Protein 2BMW (pdb70)

Sequence (295 aa):
DVPVNLYRPNAPFIGKVISNEPLVKEGGIGIVQHIKFDLTGGNLKYIEGQSIGIIPPGVDKNGKPEKLRLYSIASTRHGDDVDDKTISLCVRQLEYKHPESGETVYGVCSTYLTHIEPGSEVKITGPVGKEMLLPDDPEANVIMLAGGTGITPMRTYLWRMFKDAERAANPEYQFKGFSWLVFGVPTTPNILYKEELEEIQQKYPDNFRLTYAISREQKNPQGGRMYIQDRVAEHADQLWQLIKNQKTHTYICGPPPMEEGIDAALSAAAAKEGVTWSDYQKDLKKAGRWHVETY

Nearest PDB structures (foldseek):
  2bmw-assembly1_A  TM=1.003E+00  e=1.447E-67  Nostoc sp. PCC 7119
  1ogj-assembly1_A  TM=1.002E+00  e=5.637E-66  Nostoc sp. PCC 7119
  2vzl-assembly1_A  TM=9.989E-01  e=1.038E-65  Nostoc sp. PCC 7119
  1b2r-assembly1_A  TM=1.001E+00  e=3.975E-65  Nostoc sp. PCC 7119
  1h42-assembly1_A  TM=1.002E+00  e=1.618E-64  Nostoc sp. PCC 7119

InterPro domains:
  IPR001433 Oxidoreductase FAD/NAD(P)-binding [PF00175] (289-407)
  IPR001709 Flavoprotein pyridine nucleotide cytochrome reductase [PR00371] (191-201)
  IPR001709 Flavoprotein pyridine nucleotide cytochrome reductase [PR00371] (214-221)
  IPR001709 Flavoprotein pyridine nucleotide cytochrome reductase [PR00371] (252-261)
  IPR001709 Flavoprotein pyridine nucleotide cytochrome reductase [PR00371] (288-307)
  IPR001709 Flavoprotein pyridine nucleotide cytochrome reductase [PR00371] (322-331)
  IPR001709 Flavoprotein pyridine nucleotide cytochrome reductase [PR00371] (334-345)
  IPR001709 Flavoprotein pyridine nucleotide cytochrome reductase [PR00371] (370-386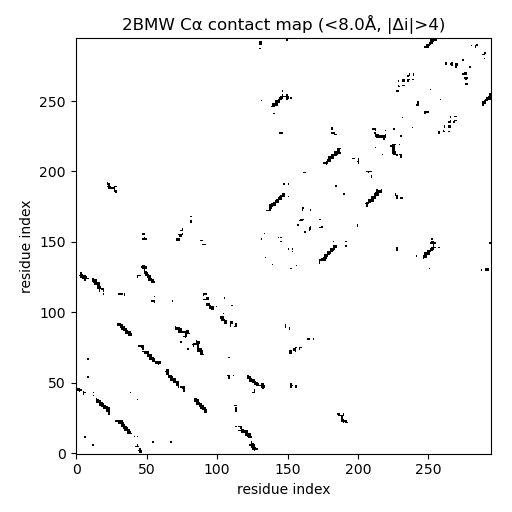)
  IPR001709 Flavoprotein pyridine nucleotide cytochrome reductase [PR00371] (394-402)
  IPR008213 CpcD-like domain [PF01383] (18-74)
  IPR008213 CpcD-like domain [PS51441] (17-75)
  IPR008213 CpcD-like domain [SM01094] (17-75)
  IPR015701 Ferredoxin--NADP reductase [PIRSF000361] (113-440)
  IPR015701 Ferredoxin--NADP reductase [PTHR43314] (110-440)
  IPR017927 FAD-binding domain, ferredoxin reductase-type [PS51384] (155-279)
  IPR017938 Riboflavin synthase-like beta-barrel [SSF63380] (140-278)
  IPR035442 Ferredoxin--NADP reductase, plant and Cyanobacteria type [PIRSF501178] (18-440)
  IPR039261 Ferredoxin-NADP reductase (FNR), nucleotide-binding domain [G3DSA:3.40.50.80] (274-440)
  IPR039261 Ferredoxin-NADP reductase (FNR), nucleotide-binding domain [SSF52343] (279-440)

Structure (mmCIF, N/CA/C/O backbone):
data_2BMW
#
_entry.id   2BMW
#
_cell.length_a   85.970
_cell.length_b   85.970
_cell.length_c   96.250
_cell.angle_alpha   90.00
_cell.angle_beta   90.00
_cell.angle_gamma   120.00
#
_symmetry.space_group_name_H-M   'P 65'
#
loop_
_entity.id
_entity.type
_entity.pdbx_description
1 polymer 'FERREDOXIN--NADP REDUCTASE'
2 non-polymer 'FLAVIN-ADENINE DINUCLEOTIDE'
3 non-polymer 'SULFATE ION'
4 water water
#
loop_
_atom_site.group_PDB
_atom_site.id
_atom_site.type_symbol
_atom_site.label_atom_id
_atom_site.label_alt_id
_atom_site.label_comp_id
_atom_site.label_asym_id
_atom_site.label_entity_id
_atom_site.label_seq_id
_atom_site.pdbx_PDB_ins_code
_atom_site.Cartn_x
_atom_site.Cartn_y
_atom_site.Cartn_z
_atom_site.occupancy
_atom_site.B_iso_or_equiv
_atom_site.auth_seq_id
_atom_site.auth_comp_id
_atom_site.auth_asym_id
_atom_site.auth_atom_id
_atom_site.pdbx_PDB_model_num
ATOM 1 N N . ASP A 1 10 ? -34.143 62.963 9.158 1.00 30.02 9 ASP A N 1
ATOM 2 C CA . ASP A 1 10 ? -32.760 63.379 8.788 1.00 28.50 9 ASP A CA 1
ATOM 3 C C . ASP A 1 10 ? -32.188 62.498 7.681 1.00 26.39 9 ASP A C 1
ATOM 4 O O . ASP A 1 10 ? -32.082 62.923 6.531 1.00 27.29 9 ASP A O 1
ATOM 9 N N . VAL A 1 11 ? -31.821 61.270 8.034 1.00 23.02 10 VAL A N 1
ATOM 10 C CA . VAL A 1 11 ? -31.256 60.334 7.071 1.00 18.73 10 VAL A CA 1
ATOM 11 C C . VAL A 1 11 ? -32.287 59.953 6.015 1.00 16.63 10 VAL A C 1
ATOM 12 O O . VAL A 1 11 ? -33.351 59.425 6.337 1.00 17.94 10 VAL A O 1
ATOM 16 N N . PRO A 1 12 ? -31.981 60.213 4.736 1.00 14.50 11 PRO A N 1
ATOM 17 C CA . PRO A 1 12 ? -32.906 59.881 3.649 1.00 13.75 11 PRO A CA 1
ATOM 18 C C . PRO A 1 12 ? -33.053 58.371 3.520 1.00 12.50 11 PRO A C 1
ATOM 19 O O . PRO A 1 12 ? -32.080 57.636 3.655 1.00 12.88 11 PRO A O 1
ATOM 23 N N . VAL A 1 13 ? -34.272 57.913 3.269 1.00 12.09 12 VAL A N 1
ATOM 24 C CA . VAL A 1 13 ? -34.515 56.487 3.127 1.00 12.71 12 VAL A CA 1
ATOM 25 C C . VAL A 1 13 ? -35.800 56.192 2.365 1.00 11.56 12 VAL A C 1
ATOM 26 O O . VAL A 1 13 ? -36.843 56.794 2.614 1.00 11.08 12 VAL A O 1
ATOM 30 N N . ASN A 1 14 ? -35.704 55.270 1.414 1.00 10.44 13 ASN A N 1
ATOM 31 C CA . ASN A 1 14 ? -36.846 54.861 0.610 1.00 10.32 13 ASN A CA 1
ATOM 32 C C . ASN A 1 14 ? -37.652 56.005 0.009 1.00 10.93 13 ASN A C 1
ATOM 33 O O . ASN A 1 14 ? -38.869 56.095 0.184 1.00 12.01 13 ASN A O 1
ATOM 38 N N . LEU A 1 15 ? -36.958 56.886 -0.701 1.00 10.51 14 LEU A N 1
ATOM 39 C CA . LEU A 1 15 ? -37.608 57.998 -1.376 1.00 9.93 14 LEU A CA 1
ATOM 40 C C . LEU A 1 15 ? -38.308 57.426 -2.607 1.00 10.67 14 LEU A C 1
ATOM 41 O O . LEU A 1 15 ? -39.259 58.007 -3.123 1.00 11.49 14 LEU A O 1
ATOM 46 N N . TYR A 1 16 ? -37.823 56.273 -3.064 1.00 9.79 15 TYR A N 1
ATOM 47 C CA . TYR A 1 16 ? -38.406 55.559 -4.195 1.00 9.55 15 TYR A CA 1
ATOM 48 C C . TYR A 1 16 ? -38.474 54.085 -3.824 1.00 9.78 15 TYR A C 1
ATOM 49 O O . TYR A 1 16 ? -37.558 53.547 -3.197 1.00 10.16 15 TYR A O 1
ATOM 58 N N . ARG A 1 17 ? -39.570 53.441 -4.204 1.00 10.17 16 ARG A N 1
ATOM 59 C CA . ARG A 1 17 ? -39.778 52.033 -3.897 1.00 10.36 16 ARG A CA 1
ATOM 60 C C . ARG A 1 17 ? -40.032 51.241 -5.181 1.00 11.19 16 ARG A C 1
ATOM 61 O O . ARG A 1 17 ? -40.334 51.821 -6.221 1.00 11.35 16 ARG A O 1
ATOM 69 N N . PRO A 1 18 ? -39.915 49.904 -5.120 1.00 11.43 17 PRO A N 1
ATOM 70 C CA . PRO A 1 18 ? -40.120 49.021 -6.274 1.00 11.98 17 PRO A CA 1
ATOM 71 C C . PRO A 1 18 ? -41.390 49.218 -7.101 1.00 12.44 17 PRO A C 1
ATOM 72 O O . PRO A 1 18 ? -41.370 49.042 -8.322 1.00 14.16 17 PRO A O 1
ATOM 76 N N . ASN A 1 19 ? -42.496 49.569 -6.453 1.00 12.82 18 ASN A N 1
ATOM 77 C CA . ASN A 1 19 ? -43.747 49.752 -7.183 1.00 13.83 18 ASN A CA 1
ATOM 78 C C . ASN A 1 19 ? -43.755 51.013 -8.046 1.00 13.70 18 ASN A C 1
ATOM 79 O O . ASN A 1 19 ? -44.542 51.127 -8.982 1.00 15.11 18 ASN A O 1
ATOM 84 N N . ALA A 1 20 ? -42.874 51.956 -7.731 1.00 13.43 19 ALA A N 1
ATOM 85 C CA . ALA A 1 20 ? -42.782 53.205 -8.484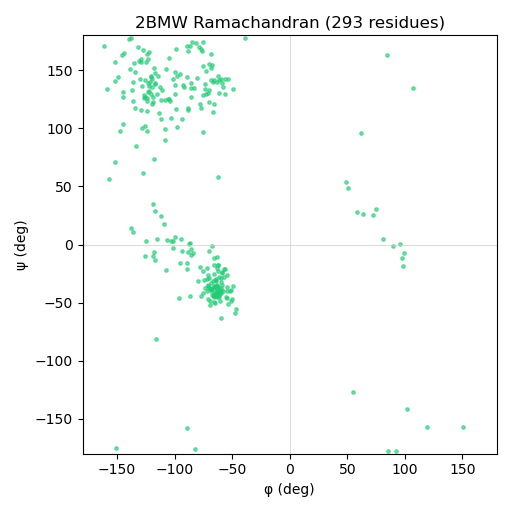 1.00 13.59 19 ALA A CA 1
ATOM 86 C C . ALA A 1 20 ? -41.347 53.702 -8.380 1.00 12.28 19 ALA A C 1
ATOM 87 O O . ALA A 1 20 ? -41.064 54.696 -7.713 1.00 13.17 19 ALA A O 1
ATOM 89 N N . PRO A 1 21 ? -40.419 53.011 -9.053 1.00 12.67 20 PRO A N 1
ATOM 90 C CA . PRO A 1 21 ? -39.006 53.390 -9.018 1.00 12.11 20 PRO A CA 1
ATOM 91 C C . PRO A 1 21 ? -38.694 54.702 -9.714 1.00 11.57 20 PRO A C 1
ATOM 92 O O . PRO A 1 21 ? -39.503 55.230 -10.476 1.00 12.87 20 PRO A O 1
ATOM 96 N N . PHE A 1 22 ? -37.514 55.237 -9.428 1.00 11.18 21 PHE A N 1
ATOM 97 C CA . PHE A 1 22 ? -37.081 56.451 -10.091 1.00 10.63 21 PHE A CA 1
ATOM 98 C C . PHE A 1 22 ? -36.432 55.975 -11.382 1.00 11.13 21 PHE A C 1
ATOM 99 O O . PHE A 1 22 ? -35.650 55.022 -11.373 1.00 10.70 21 PHE A O 1
ATOM 107 N N . ILE A 1 23 ? -36.760 56.623 -12.493 1.00 11.21 22 ILE A N 1
ATOM 108 C CA . ILE A 1 23 ? -36.182 56.237 -13.770 1.00 12.65 22 ILE A CA 1
ATOM 109 C C . ILE A 1 23 ? -35.015 57.165 -14.053 1.00 13.44 22 ILE A C 1
ATOM 110 O O . ILE A 1 23 ? -35.204 58.308 -14.472 1.00 15.10 22 ILE A O 1
ATOM 115 N N . GLY A 1 24 ? -33.808 56.670 -13.804 1.00 13.06 23 GLY A N 1
ATOM 116 C CA . GLY A 1 24 ? -32.626 57.472 -14.039 1.00 13.69 23 GLY A CA 1
ATOM 117 C C . GLY A 1 24 ? -32.001 57.114 -15.368 1.00 14.56 23 GLY A C 1
ATOM 118 O O . GLY A 1 24 ? -32.374 56.121 -15.986 1.00 18.57 23 GLY A O 1
ATOM 119 N N . LYS A 1 25 ? -31.060 57.932 -15.817 1.00 13.11 24 LYS A N 1
ATOM 120 C CA . LYS A 1 25 ? -30.381 57.680 -17.079 1.00 12.87 24 LYS A CA 1
ATOM 121 C C . LYS A 1 25 ? -28.902 57.459 -16.821 1.00 11.48 24 LYS A C 1
ATOM 122 O O . LYS A 1 25 ? -28.297 58.154 -16.007 1.00 11.75 24 LYS A O 1
ATOM 128 N N . VAL A 1 26 ? -28.326 56.476 -17.503 1.00 11.32 25 VAL A N 1
ATOM 129 C CA . VAL A 1 26 ? -26.909 56.186 -17.350 1.00 10.83 25 VAL A CA 1
ATOM 130 C C . VAL A 1 26 ? -26.103 57.298 -18.003 1.00 10.66 25 VAL A C 1
ATOM 131 O O . VAL A 1 26 ? -26.357 57.671 -19.151 1.00 10.97 25 VAL A O 1
ATOM 135 N N . ILE A 1 27 ? -25.136 57.828 -17.264 1.00 10.28 26 ILE A N 1
ATOM 136 C CA . ILE A 1 27 ? -24.272 58.882 -17.779 1.00 11.23 26 ILE A CA 1
ATOM 137 C C . ILE A 1 27 ? -22.987 58.247 -18.302 1.00 10.53 26 ILE A C 1
ATOM 138 O O . ILE A 1 27 ? -22.530 58.559 -19.402 1.00 11.33 26 ILE A O 1
ATOM 143 N N . SER A 1 28 ? -22.419 57.340 -17.514 1.00 9.77 27 SER A N 1
ATOM 144 C CA . SER A 1 28 ? -21.182 56.667 -17.891 1.00 9.25 27 SER A CA 1
ATOM 145 C C . SER A 1 28 ? -21.074 55.279 -17.273 1.00 10.34 27 SER A C 1
ATOM 146 O O . SER A 1 28 ? -21.696 54.990 -16.251 1.00 10.00 27 SER A O 1
ATOM 149 N N . ASN A 1 29 ? -20.270 54.437 -17.916 1.00 10.31 28 ASN A N 1
ATOM 150 C CA . ASN A 1 29 ? -20.010 53.066 -17.490 1.00 10.22 28 ASN A CA 1
ATOM 151 C C . ASN A 1 29 ? -18.544 52.824 -17.853 1.00 10.69 28 ASN A C 1
ATOM 152 O O . ASN A 1 29 ? -18.212 52.617 -19.023 1.00 11.66 28 ASN A O 1
ATOM 157 N N . GLU A 1 30 ? -17.674 52.862 -16.847 1.00 10.54 29 GLU A N 1
ATOM 158 C CA . GLU A 1 30 ? -16.239 52.702 -17.060 1.00 11.11 29 GLU A CA 1
ATOM 159 C C . GLU A 1 30 ? -15.632 51.518 -16.316 1.00 10.70 29 GLU A C 1
ATOM 160 O O . GLU A 1 30 ? -16.041 51.194 -15.205 1.00 9.71 29 GLU A O 1
ATOM 166 N N . PRO A 1 31 ? -14.631 50.862 -16.922 1.00 9.89 30 PRO A N 1
ATOM 167 C CA . PRO A 1 31 ? -13.975 49.707 -16.298 1.00 9.78 30 PRO A CA 1
ATOM 168 C C . PRO A 1 31 ? -13.042 50.076 -15.142 1.00 10.21 30 PRO A C 1
ATOM 169 O O . PRO A 1 31 ? -12.291 51.050 -15.227 1.00 11.95 30 PRO A O 1
ATOM 173 N N . LEU A 1 32 ? -13.090 49.288 -14.069 1.00 10.77 31 LEU A N 1
ATOM 174 C CA . LEU A 1 32 ? -12.242 49.522 -12.905 1.00 10.18 31 LEU A CA 1
ATOM 175 C C . LEU A 1 32 ? -11.126 48.490 -12.800 1.00 9.94 31 LEU A C 1
ATOM 176 O O . LEU A 1 32 ? -10.115 48.729 -12.141 1.00 10.83 31 LEU A O 1
ATOM 181 N 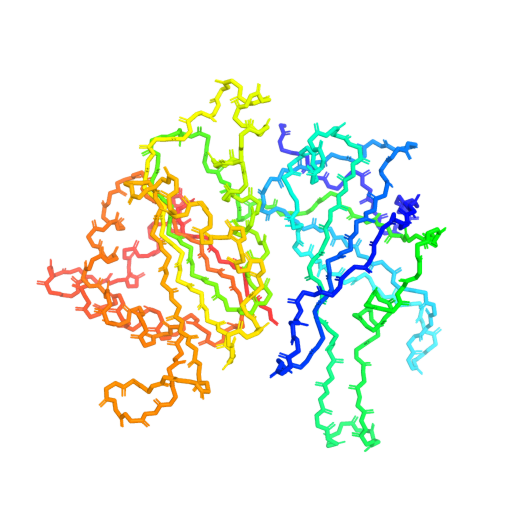N . VAL A 1 33 ? -11.316 47.336 -13.435 1.00 10.71 32 VAL A N 1
ATOM 182 C CA . VAL A 1 33 ? -10.294 46.294 -13.422 1.00 10.99 32 VAL A CA 1
ATOM 183 C C . VAL A 1 33 ? -9.374 46.573 -14.603 1.00 11.06 32 VAL A C 1
ATOM 184 O O . VAL A 1 33 ? -9.800 46.523 -15.758 1.00 12.30 32 VAL A O 1
ATOM 188 N N . LYS A 1 34 ? -8.115 46.872 -14.311 1.00 9.85 33 LYS A N 1
ATOM 189 C CA . LYS A 1 34 ? -7.157 47.180 -15.361 1.00 11.37 33 LYS A CA 1
ATOM 190 C C . LYS A 1 34 ? -6.636 45.929 -16.056 1.00 11.09 33 LYS A C 1
ATOM 191 O O . LYS A 1 34 ? -6.901 44.807 -15.621 1.00 10.83 33 LYS A O 1
ATOM 197 N N . GLU A 1 35 ? -5.916 46.131 -17.154 1.00 12.93 34 GLU A N 1
ATOM 198 C CA . GLU A 1 35 ? -5.359 45.026 -17.926 1.00 12.54 34 GLU A CA 1
ATOM 199 C C . GLU A 1 35 ? -4.628 44.029 -17.033 1.00 12.43 34 GLU A C 1
ATOM 200 O O . GLU A 1 35 ? -3.839 44.413 -16.172 1.00 12.70 34 GLU A O 1
ATOM 206 N N . GLY A 1 36 ? -4.900 42.744 -17.243 1.00 12.34 35 GLY A N 1
ATOM 207 C CA . GLY A 1 36 ? -4.245 41.718 -16.455 1.00 12.65 35 GLY A CA 1
ATOM 208 C C . GLY A 1 36 ? -4.977 41.343 -15.183 1.00 12.73 35 GLY A C 1
ATOM 209 O O . GLY A 1 36 ? -4.532 40.462 -14.448 1.00 13.11 35 GLY A O 1
ATOM 210 N N . GLY A 1 37 ? -6.097 42.008 -14.921 1.00 12.07 36 GLY A N 1
ATOM 211 C CA . GLY A 1 37 ? -6.870 41.711 -13.730 1.00 11.37 36 GLY A CA 1
ATOM 212 C C . GLY A 1 37 ? -7.847 40.576 -13.969 1.00 12.55 36 GLY A C 1
ATOM 213 O O . GLY A 1 37 ? -8.042 40.141 -15.105 1.00 15.26 36 GLY A O 1
ATOM 214 N N . ILE A 1 38 ? -8.463 40.095 -12.897 1.00 11.54 37 ILE A N 1
ATOM 215 C CA . ILE A 1 38 ? -9.420 39.001 -12.985 1.00 13.08 37 ILE A CA 1
ATOM 216 C C . ILE A 1 38 ? -10.846 39.515 -12.842 1.00 12.95 37 ILE A C 1
ATOM 217 O O . ILE A 1 38 ? -11.179 40.192 -11.869 1.00 13.82 37 ILE A O 1
ATOM 222 N N . GLY A 1 39 ? -11.685 39.197 -13.820 1.00 12.08 38 GLY A N 1
ATOM 223 C CA . GLY A 1 39 ? -13.069 39.623 -13.762 1.00 12.25 38 GLY A CA 1
ATOM 224 C C . GLY A 1 39 ? -13.344 41.016 -14.289 1.00 11.41 38 GLY A C 1
ATOM 225 O O . GLY A 1 39 ? -12.449 41.716 -14.767 1.00 13.48 38 GLY A O 1
ATOM 226 N N . ILE A 1 40 ? -14.607 41.409 -14.193 1.00 10.88 39 ILE A N 1
ATOM 227 C CA . ILE A 1 40 ? -15.062 42.708 -14.658 1.00 11.17 39 ILE A CA 1
ATOM 228 C C . ILE A 1 40 ? -15.789 43.438 -13.531 1.00 10.14 39 ILE A C 1
ATOM 229 O O . ILE A 1 40 ? -16.701 42.888 -12.921 1.00 11.23 39 ILE A O 1
ATOM 234 N N . VAL A 1 41 ? -15.362 44.665 -13.247 1.00 9.29 40 VAL A N 1
ATOM 235 C CA . VAL A 1 41 ? -16.005 45.490 -12.223 1.00 8.34 40 VAL A CA 1
ATOM 236 C C . VAL A 1 41 ? -16.119 46.867 -12.861 1.00 9.60 40 VAL A C 1
ATOM 237 O O . VAL A 1 41 ? -15.118 47.443 -13.290 1.00 10.09 40 VAL A O 1
ATOM 241 N N . GLN A 1 42 ? -17.340 47.386 -12.931 1.00 8.88 41 GLN A N 1
ATOM 242 C CA . GLN A 1 42 ? -17.588 48.668 -13.578 1.00 9.43 41 GLN A CA 1
ATOM 243 C C . GLN A 1 42 ? -18.075 49.769 -12.650 1.00 9.47 41 GLN A C 1
ATOM 244 O O . GLN A 1 42 ? -18.820 49.514 -11.703 1.00 9.86 41 GLN A O 1
ATOM 250 N N . HIS A 1 43 ? -17.645 50.996 -12.936 1.00 9.63 42 HIS A N 1
ATOM 251 C CA . HIS A 1 43 ? -18.078 52.164 -12.180 1.00 9.62 42 HIS A CA 1
ATOM 252 C C . HIS A 1 43 ? -19.175 52.757 -13.057 1.00 9.01 42 HIS A C 1
ATOM 253 O O . HIS A 1 43 ? -18.915 53.176 -14.187 1.00 9.92 42 HIS A O 1
ATOM 260 N N . ILE A 1 44 ? -20.398 52.789 -12.544 1.00 8.94 43 ILE A N 1
ATOM 261 C CA . ILE A 1 44 ? -21.528 53.285 -13.318 1.00 9.02 43 ILE A CA 1
ATOM 262 C C . ILE A 1 44 ? -22.161 54.498 -12.657 1.00 8.74 43 ILE A C 1
ATOM 263 O O . ILE A 1 44 ? -22.518 54.453 -11.483 1.00 9.57 43 ILE A O 1
ATOM 268 N N . LYS A 1 45 ? -22.297 55.584 -13.413 1.00 9.13 44 LYS A N 1
ATOM 269 C CA . LYS A 1 45 ? -22.880 56.809 -12.877 1.00 9.02 44 LYS A CA 1
ATOM 270 C C . LYS A 1 45 ? -24.239 57.078 -13.512 1.00 8.90 44 LYS A C 1
ATOM 271 O O . LYS A 1 45 ? -24.387 56.988 -14.732 1.00 9.63 44 LYS A O 1
ATOM 277 N N . PHE A 1 46 ? -25.222 57.405 -12.673 1.00 9.06 45 PHE A N 1
ATOM 278 C CA . PHE A 1 46 ? -26.583 57.680 -13.131 1.00 9.51 45 PHE A CA 1
ATOM 279 C C . PHE A 1 46 ? -27.009 59.114 -12.837 1.00 9.06 45 PHE A C 1
ATOM 280 O O . PHE A 1 46 ? -26.614 59.697 -11.828 1.00 10.09 45 PHE A O 1
ATOM 288 N N . ASP A 1 47 ? -27.835 59.659 -13.723 1.00 10.09 46 ASP A N 1
ATOM 289 C CA . ASP A 1 47 ? -28.351 61.018 -13.605 1.00 9.96 46 ASP A CA 1
ATOM 290 C C . ASP A 1 47 ? -29.597 60.993 -12.717 1.00 10.88 46 ASP A C 1
ATOM 291 O O . ASP A 1 47 ? -30.527 60.227 -12.976 1.00 11.68 46 ASP A O 1
ATOM 296 N N . LEU A 1 48 ? -29.614 61.825 -11.678 1.00 11.33 47 LEU A N 1
ATOM 297 C CA . LEU A 1 48 ? -30.754 61.881 -10.766 1.00 12.75 47 LEU A CA 1
ATOM 298 C C . LEU A 1 48 ? -31.674 63.068 -11.021 1.00 13.54 47 LEU A C 1
ATOM 299 O O . LEU A 1 48 ? -32.707 63.208 -10.363 1.00 13.73 47 LEU A O 1
ATOM 304 N N . THR A 1 49 ? -31.315 63.924 -11.970 1.00 15.32 48 THR A N 1
ATOM 305 C CA . THR A 1 49 ? -32.153 65.083 -12.253 1.00 17.38 48 THR A CA 1
ATOM 306 C C . THR A 1 49 ? -33.546 64.627 -12.682 1.00 18.16 48 THR A C 1
ATOM 307 O O . THR A 1 49 ? -33.698 63.620 -13.375 1.00 18.77 48 THR A O 1
ATOM 311 N N . GLY A 1 50 ? -34.565 65.364 -12.250 1.00 19.28 49 GLY A N 1
ATOM 312 C CA . GLY A 1 50 ? -35.929 65.005 -12.593 1.00 19.62 49 GLY A CA 1
ATOM 313 C C . GLY A 1 50 ? -36.609 64.254 -11.465 1.00 19.89 49 GLY A C 1
ATOM 314 O O . GLY A 1 50 ? -37.806 63.974 -11.524 1.00 22.41 49 GLY A O 1
ATOM 315 N N . GLY A 1 51 ? -35.834 63.924 -10.436 1.00 17.33 50 GLY A N 1
ATOM 316 C CA . GLY A 1 51 ? -36.361 63.212 -9.286 1.00 16.13 50 GLY A CA 1
ATOM 317 C C . GLY A 1 51 ? -35.795 63.817 -8.016 1.00 15.08 50 GLY A C 1
ATOM 318 O O . GLY A 1 51 ? -34.976 64.731 -8.085 1.00 15.51 50 GLY A O 1
ATOM 319 N N . ASN A 1 52 ? -36.208 63.311 -6.858 1.00 13.63 51 ASN A N 1
ATOM 320 C CA . ASN A 1 52 ? -35.721 63.855 -5.597 1.00 13.86 51 ASN A CA 1
ATOM 321 C C . ASN A 1 52 ? -34.919 62.853 -4.776 1.00 13.14 51 ASN A C 1
ATOM 322 O O . ASN A 1 52 ? -34.884 62.929 -3.548 1.00 13.64 51 ASN A O 1
ATOM 327 N N . LEU A 1 53 ? -34.261 61.918 -5.449 1.00 12.04 52 LEU A N 1
ATOM 328 C CA . LEU A 1 53 ? -33.476 60.934 -4.725 1.00 11.68 52 LEU A CA 1
ATOM 329 C C . LEU A 1 53 ? -32.243 61.582 -4.102 1.00 11.57 52 LEU A C 1
ATOM 330 O O . LEU A 1 53 ? -31.434 62.217 -4.786 1.00 13.76 52 LEU A O 1
ATOM 335 N N . LYS A 1 54 ? -32.134 61.443 -2.787 1.00 10.46 53 LYS A N 1
ATOM 336 C CA . LYS A 1 54 ? -31.004 61.960 -2.031 1.00 11.03 53 LYS A CA 1
ATOM 337 C C . LYS A 1 54 ? -30.522 60.786 -1.196 1.00 10.61 53 LYS A C 1
ATOM 338 O O . LYS A 1 54 ? -31.284 59.855 -0.933 1.00 11.00 53 LYS A O 1
ATOM 344 N N . TYR A 1 55 ? -29.261 60.824 -0.786 1.00 9.73 54 TYR A N 1
ATOM 345 C CA . TYR A 1 55 ? -28.680 59.724 -0.027 1.00 9.60 54 TYR A CA 1
ATOM 346 C C . TYR A 1 55 ? -27.427 60.190 0.697 1.00 10.15 54 TYR A C 1
ATOM 347 O O . TYR A 1 55 ? -26.949 61.301 0.472 1.00 11.02 54 TYR A O 1
ATOM 356 N N . ILE A 1 56 ? -26.902 59.343 1.576 1.00 10.13 55 ILE A N 1
ATOM 357 C CA . ILE A 1 56 ? -25.666 59.677 2.263 1.00 10.12 55 ILE A CA 1
ATOM 358 C C . ILE A 1 56 ? -24.713 58.492 2.197 1.00 9.44 55 ILE A C 1
ATOM 359 O O . ILE A 1 56 ? -25.085 57.394 1.764 1.00 9.45 55 ILE A O 1
ATOM 364 N N . GLU A 1 57 ? -23.476 58.731 2.611 1.00 9.87 56 GLU A N 1
ATOM 365 C CA . GLU A 1 57 ? -22.429 57.723 2.568 1.00 9.78 56 GLU A CA 1
ATOM 366 C C . GLU A 1 57 ? -22.741 56.452 3.354 1.00 9.39 56 GLU A C 1
ATOM 367 O O . GLU A 1 57 ? -23.226 56.509 4.482 1.00 10.13 56 GLU A O 1
ATOM 373 N N . GLY A 1 58 ? -22.462 55.305 2.738 1.00 8.96 57 GLY A N 1
ATOM 374 C CA . GLY A 1 58 ? -22.704 54.029 3.391 1.00 9.29 57 GLY A CA 1
ATOM 375 C C . GLY A 1 58 ? -24.014 53.356 3.020 1.00 10.19 57 GLY A C 1
ATOM 376 O O . GLY A 1 58 ? -24.226 52.188 3.337 1.00 12.46 57 GLY A O 1
ATOM 377 N N . GLN A 1 59 ? -24.899 54.077 2.343 1.00 9.63 58 GLN A N 1
ATOM 378 C CA . GLN A 1 59 ? -26.182 53.498 1.961 1.00 8.32 58 GLN A CA 1
ATOM 379 C C . GLN A 1 59 ? -26.113 52.713 0.653 1.00 8.48 58 GLN A C 1
ATOM 380 O O . GLN A 1 59 ? -25.080 52.684 -0.020 1.00 9.31 58 GLN A O 1
ATOM 386 N N . SER A 1 60 ? -27.220 52.062 0.312 1.00 7.83 59 SER A N 1
ATOM 387 C CA . SER A 1 60 ? -27.314 51.277 -0.911 1.00 8.61 59 SER A CA 1
ATOM 388 C C . SER A 1 60 ? -28.547 51.719 -1.685 1.00 8.71 59 SER A C 1
ATOM 389 O O . SER A 1 60 ? -29.390 52.454 -1.167 1.00 9.34 59 SER A O 1
ATOM 392 N N . ILE A 1 61 ? -28.630 51.295 -2.941 1.00 8.27 60 ILE A N 1
ATOM 393 C CA . ILE A 1 61 ? -29.808 51.566 -3.749 1.00 8.77 60 ILE A CA 1
ATOM 394 C C . ILE A 1 61 ? -30.155 50.275 -4.458 1.00 8.86 60 ILE A C 1
ATOM 395 O O . ILE A 1 61 ? -29.310 49.387 -4.629 1.00 9.28 60 ILE A O 1
ATOM 400 N N . GLY A 1 62 ? -31.413 50.156 -4.844 1.00 8.22 61 GLY A N 1
ATOM 401 C CA . GLY A 1 62 ? -31.833 48.969 -5.553 1.00 8.39 61 GLY A CA 1
ATOM 402 C C . GLY A 1 62 ? -31.898 49.241 -7.039 1.00 8.82 61 GLY A C 1
ATOM 403 O O . GLY A 1 62 ? -32.163 50.367 -7.467 1.00 9.06 61 GLY A O 1
ATOM 404 N N . ILE A 1 63 ? -31.627 48.205 -7.826 1.00 8.76 62 ILE A N 1
ATOM 405 C CA . ILE A 1 63 ? -31.690 48.289 -9.279 1.00 8.48 62 ILE A CA 1
ATOM 406 C C . ILE A 1 63 ? -32.602 47.149 -9.716 1.00 8.97 62 ILE A C 1
ATOM 407 O O . ILE A 1 63 ? -32.383 45.999 -9.337 1.00 10.02 62 ILE A O 1
ATOM 412 N N . ILE A 1 64 ? -33.634 47.472 -10.489 1.00 9.57 63 ILE A N 1
ATOM 413 C CA . ILE A 1 64 ? -34.562 46.458 -10.971 1.00 10.04 63 ILE A CA 1
ATOM 414 C C . ILE A 1 64 ? -34.217 46.185 -12.431 1.00 10.47 63 ILE A C 1
ATOM 415 O O . ILE A 1 64 ? -34.446 47.027 -13.300 1.00 10.43 63 ILE A O 1
ATOM 420 N N . PRO A 1 65 ? -33.639 45.009 -12.718 1.00 10.60 64 PRO A N 1
ATOM 421 C CA . PRO A 1 65 ? -33.282 44.691 -14.101 1.00 12.23 64 PRO A CA 1
ATOM 422 C C . PRO A 1 65 ? -34.521 44.325 -14.906 1.00 11.78 64 PRO A C 1
ATOM 423 O O . PRO A 1 65 ? -35.518 43.862 -14.353 1.00 12.30 64 PRO A O 1
ATOM 427 N N . PRO A 1 66 ? -34.477 44.541 -16.226 1.00 12.84 65 PRO A N 1
ATOM 428 C CA . PRO A 1 66 ? -35.620 44.220 -17.078 1.00 13.94 65 PRO A CA 1
ATOM 429 C C . PRO A 1 66 ? -35.707 42.722 -17.335 1.00 15.65 65 PRO A C 1
ATOM 430 O O . PRO A 1 66 ? -34.779 41.976 -17.028 1.00 18.28 65 PRO A O 1
ATOM 434 N N . GLY A 1 67 ? -36.831 42.288 -17.884 1.00 17.09 66 GLY A N 1
ATOM 435 C CA . GLY A 1 67 ? -36.992 40.880 -18.185 1.00 16.93 66 GLY A CA 1
ATOM 436 C C . GLY A 1 67 ? -37.646 40.069 -17.090 1.00 17.01 66 GLY A C 1
ATOM 437 O O . GLY A 1 67 ? -38.039 40.594 -16.048 1.00 18.13 66 GLY A O 1
ATOM 438 N N . VAL A 1 68 ? -37.754 38.769 -17.337 1.00 15.83 67 VAL A N 1
ATOM 439 C CA . VAL A 1 68 ? -38.367 37.847 -16.393 1.00 15.64 67 VAL A CA 1
ATOM 440 C C . VAL A 1 68 ? -37.394 36.733 -16.023 1.00 15.76 67 VAL A C 1
ATOM 441 O O . VAL A 1 68 ? -36.422 36.481 -16.742 1.00 16.05 67 VAL A O 1
ATOM 445 N N . ASP A 1 69 ? -37.642 36.079 -14.893 1.00 16.77 68 ASP A N 1
ATOM 446 C CA . ASP A 1 69 ? -36.784 34.981 -14.473 1.00 17.96 68 ASP A CA 1
ATOM 447 C C . ASP A 1 69 ? -37.215 33.718 -15.212 1.00 19.35 68 ASP A C 1
ATOM 448 O O . ASP A 1 69 ? -38.096 33.770 -16.070 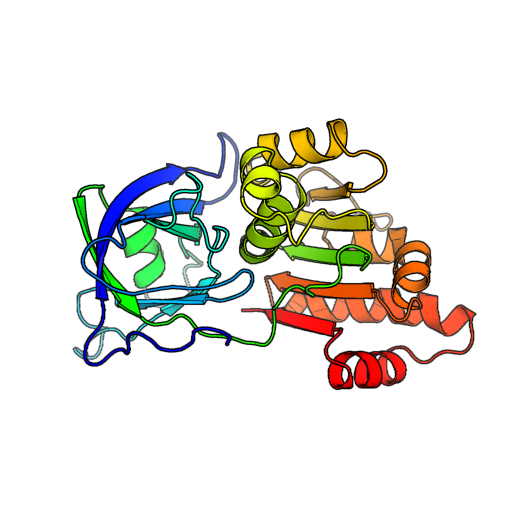1.00 18.21 68 ASP A O 1
ATOM 453 N N . LYS A 1 70 ? -36.595 32.591 -14.884 1.00 20.32 69 LYS A N 1
ATOM 454 C CA . LYS A 1 70 ? -36.921 31.332 -15.545 1.00 22.95 69 LYS A CA 1
ATOM 455 C C . LYS A 1 70 ? -38.364 30.902 -15.308 1.00 24.81 69 LYS A C 1
ATOM 456 O O . LYS A 1 70 ? -38.892 30.055 -16.030 1.00 24.35 69 LYS A O 1
ATOM 462 N N . ASN A 1 71 ? -39.001 31.485 -14.298 1.00 25.77 70 ASN A N 1
ATOM 463 C CA . ASN A 1 71 ? -40.382 31.148 -13.980 1.00 27.06 70 ASN A CA 1
ATOM 464 C C . ASN A 1 71 ? -41.364 32.115 -14.639 1.00 26.69 70 ASN A C 1
ATOM 465 O O . ASN A 1 71 ? -42.573 32.035 -14.415 1.00 28.14 70 ASN A O 1
ATOM 470 N N . GLY A 1 72 ? -40.836 33.028 -15.449 1.00 25.44 71 GLY A N 1
ATOM 471 C CA . GLY A 1 72 ? -41.677 33.985 -16.148 1.00 24.07 71 GLY A CA 1
ATOM 472 C C . GLY A 1 72 ? -42.126 35.198 -15.352 1.00 23.33 71 GLY A C 1
ATOM 473 O O . GLY A 1 72 ? -42.906 36.010 -15.849 1.00 23.43 71 GLY A O 1
ATOM 474 N N . LYS A 1 73 ? -41.635 35.331 -14.125 1.00 22.45 72 LYS A N 1
ATOM 475 C CA . LYS A 1 73 ? -42.008 36.459 -13.276 1.00 21.79 72 LYS A CA 1
ATOM 476 C C . LYS A 1 73 ? -40.983 37.587 -13.367 1.00 19.54 72 LYS A C 1
ATOM 477 O O . LYS A 1 73 ? -39.790 37.342 -13.543 1.00 18.50 72 LYS A O 1
ATOM 483 N N . PRO A 1 74 ? -41.440 38.843 -13.246 1.00 17.57 73 PRO A N 1
ATOM 484 C CA . PRO A 1 74 ? -40.523 39.984 -13.320 1.00 16.40 73 PRO A CA 1
ATOM 485 C C . PRO A 1 74 ? -39.367 39.842 -12.335 1.00 15.31 73 PRO A C 1
ATOM 486 O O . PRO A 1 74 ? -39.543 39.346 -11.223 1.00 15.05 73 PRO A O 1
ATOM 490 N N . GLU A 1 75 ? -38.182 40.273 -12.751 1.00 14.27 74 GLU A N 1
ATOM 491 C CA . GLU A 1 75 ? -37.012 40.209 -11.887 1.00 14.46 74 GLU A CA 1
ATOM 492 C C . GLU A 1 75 ? -37.171 41.195 -10.734 1.00 13.40 74 GLU A C 1
ATOM 493 O O . GLU A 1 75 ? -37.700 42.295 -10.913 1.00 14.46 74 GLU A O 1
ATOM 499 N N . LYS A 1 76 ? -36.722 40.785 -9.553 1.00 13.76 75 LYS A N 1
ATOM 500 C CA . LYS A 1 76 ? -36.787 41.629 -8.365 1.00 14.23 75 LYS A CA 1
ATOM 501 C C . LYS A 1 76 ? -35.530 42.489 -8.292 1.00 13.28 75 LYS A C 1
ATOM 502 O O . LYS A 1 76 ? -34.549 42.242 -8.992 1.00 13.46 75 LYS A O 1
ATOM 508 N N . LEU A 1 77 ? -35.562 43.500 -7.436 1.00 11.91 76 LEU A N 1
ATOM 509 C CA . LEU A 1 77 ? -34.420 44.386 -7.285 1.00 10.36 76 LEU A CA 1
ATOM 510 C C . LEU A 1 77 ? -33.225 43.675 -6.662 1.00 9.56 76 LEU A C 1
ATOM 511 O O . LEU A 1 77 ? -33.370 42.666 -5.963 1.00 10.21 76 LEU A O 1
ATOM 516 N N . ARG A 1 78 ? -32.042 44.203 -6.957 1.00 9.70 77 ARG A N 1
ATOM 517 C CA . ARG A 1 78 ? -30.798 43.723 -6.371 1.00 9.37 77 ARG A CA 1
ATOM 518 C C . ARG A 1 78 ? -30.230 44.983 -5.735 1.00 8.42 77 ARG A C 1
ATOM 519 O O . ARG A 1 78 ? -30.316 46.066 -6.323 1.00 9.23 77 ARG A O 1
ATOM 527 N N . LEU A 1 79 ? -29.676 44.855 -4.535 1.00 8.97 78 LEU A N 1
ATOM 528 C CA . LEU A 1 79 ? -29.093 46.002 -3.850 1.00 8.07 78 LEU A CA 1
ATOM 529 C C . LEU A 1 79 ? -27.626 46.190 -4.207 1.00 8.44 78 LEU A C 1
ATOM 530 O O . LEU A 1 79 ? -26.888 45.221 -4.390 1.00 9.20 78 LEU A O 1
ATOM 535 N N . TYR A 1 80 ? -27.213 47.447 -4.303 1.00 9.28 79 TYR A N 1
ATOM 536 C CA . TYR A 1 80 ? -25.823 47.776 -4.600 1.00 8.67 79 TYR A CA 1
ATOM 537 C C . TYR A 1 80 ? -25.387 48.918 -3.700 1.00 9.53 79 TYR A C 1
ATOM 538 O O . TYR A 1 80 ? -26.104 49.906 -3.548 1.00 8.85 79 TYR A O 1
ATOM 547 N N . SER A 1 81 ? -24.220 48.772 -3.085 1.00 8.94 80 SER A N 1
ATOM 548 C CA . SER A 1 81 ? -23.706 49.819 -2.214 1.00 9.40 80 SER A CA 1
ATOM 549 C C . SER A 1 81 ? -23.470 51.055 -3.066 1.00 8.68 80 SER A C 1
ATOM 550 O O . SER A 1 81 ? -23.014 50.948 -4.203 1.00 8.69 80 SER A O 1
ATOM 553 N N . ILE A 1 82 ? -23.796 52.226 -2.534 1.00 8.44 81 ILE A N 1
ATOM 554 C CA . ILE A 1 82 ? -23.562 53.450 -3.284 1.00 8.37 81 ILE A CA 1
ATOM 555 C C . ILE A 1 82 ? -22.054 53.700 -3.267 1.00 8.21 81 ILE A C 1
ATOM 556 O O . ILE A 1 82 ? -21.408 53.584 -2.225 1.00 8.28 81 ILE A O 1
ATOM 561 N N . ALA A 1 83 ? -21.496 54.023 -4.429 1.00 7.98 82 ALA A N 1
ATOM 562 C CA . ALA A 1 83 ? -20.058 54.247 -4.547 1.00 8.16 82 ALA A CA 1
ATOM 563 C C . ALA A 1 83 ? -19.655 55.708 -4.434 1.00 8.43 82 ALA A C 1
ATOM 564 O O . ALA A 1 83 ? -18.478 56.017 -4.233 1.00 9.58 82 ALA A O 1
ATOM 566 N N . SER A 1 84 ? -20.629 56.599 -4.571 1.00 8.88 83 SER A N 1
ATOM 567 C CA . SER A 1 84 ? -20.386 58.036 -4.508 1.00 8.96 83 SER A CA 1
ATOM 568 C C . SER A 1 84 ? -20.840 58.662 -3.195 1.00 9.01 83 SER A C 1
ATOM 569 O O . SER A 1 84 ? -21.649 58.087 -2.467 1.00 9.42 83 SER A O 1
ATOM 572 N N . THR A 1 85 ? -20.310 59.845 -2.895 1.00 8.87 84 THR A N 1
ATOM 573 C CA . THR A 1 85 ? -20.713 60.563 -1.689 1.00 8.03 84 THR A CA 1
ATOM 574 C C . THR A 1 85 ? -22.090 61.131 -2.008 1.00 8.47 84 THR A C 1
ATOM 575 O O . THR A 1 85 ? -22.560 61.031 -3.142 1.00 9.31 84 THR A O 1
ATOM 579 N N . ARG A 1 86 ? -22.721 61.741 -1.013 1.00 8.80 85 ARG A N 1
ATOM 580 C CA . ARG A 1 86 ? -24.044 62.328 -1.184 1.00 8.89 85 ARG A CA 1
ATOM 581 C C . ARG A 1 86 ? -24.095 63.330 -2.338 1.00 9.55 85 ARG A C 1
ATOM 582 O O . ARG A 1 86 ? -25.150 63.542 -2.928 1.00 10.01 85 ARG A O 1
ATOM 590 N N . HIS A 1 87 ? -22.952 63.934 -2.662 1.00 10.25 86 HIS A N 1
ATOM 591 C CA . HIS A 1 87 ? -22.892 64.933 -3.731 1.00 9.41 86 HIS A CA 1
ATOM 592 C C . HIS A 1 87 ? -22.629 64.374 -5.123 1.00 9.54 86 HIS A C 1
ATOM 593 O O . HIS A 1 87 ? -22.669 65.116 -6.104 1.00 9.91 86 HIS A O 1
ATOM 600 N N . GLY A 1 88 ? -22.354 63.079 -5.221 1.00 8.79 87 GLY A N 1
ATOM 601 C CA . GLY A 1 88 ? -22.049 62.508 -6.522 1.00 9.05 87 GLY A CA 1
ATOM 602 C C . GLY A 1 88 ? -20.575 62.712 -6.836 1.00 9.28 87 GLY A C 1
ATOM 603 O O . GLY A 1 88 ? -19.917 63.554 -6.218 1.00 9.21 87 GLY A O 1
ATOM 604 N N . ASP A 1 89 ? -20.053 61.958 -7.799 1.00 9.18 88 ASP A N 1
ATOM 605 C CA . ASP A 1 89 ? -18.642 62.055 -8.169 1.00 10.19 88 ASP A CA 1
ATOM 606 C C . ASP A 1 89 ? -18.191 63.436 -8.638 1.00 10.23 88 ASP A C 1
ATOM 607 O O . ASP A 1 89 ? -17.009 63.765 -8.547 1.00 11.98 88 ASP A O 1
ATOM 612 N N . ASP A 1 90 ? -19.121 64.240 -9.142 1.00 10.73 89 ASP A N 1
ATOM 613 C CA . ASP A 1 90 ? -18.774 65.572 -9.631 1.00 10.68 89 ASP A CA 1
ATOM 614 C C . ASP A 1 90 ? -19.098 66.646 -8.599 1.00 11.70 89 ASP A C 1
ATOM 615 O O . ASP A 1 90 ? -18.981 67.843 -8.873 1.00 12.83 89 ASP A O 1
ATOM 620 N N . VAL A 1 91 ? -19.498 66.206 -7.409 1.00 11.46 90 VAL A N 1
ATOM 621 C CA . VAL A 1 91 ? -19.841 67.099 -6.307 1.00 12.11 90 VAL A CA 1
ATOM 622 C C . VAL A 1 91 ? -20.829 68.171 -6.767 1.00 12.94 90 VAL A C 1
ATOM 623 O O . VAL A 1 91 ? -20.640 69.364 -6.512 1.00 14.02 90 VAL A O 1
ATOM 627 N N . ASP A 1 92 ? -21.887 67.725 -7.442 1.00 12.69 91 ASP A N 1
ATOM 628 C CA . ASP A 1 92 ? -22.921 68.620 -7.953 1.00 12.16 91 ASP A CA 1
ATOM 629 C C . ASP A 1 92 ? -24.326 68.255 -7.471 1.00 12.62 91 ASP A C 1
ATOM 630 O O . ASP A 1 92 ? -25.303 68.892 -7.866 1.00 13.14 91 ASP A O 1
ATOM 635 N N . ASP A 1 93 ? -24.423 67.231 -6.624 1.00 11.46 92 ASP A N 1
ATOM 636 C CA . ASP A 1 93 ? -25.705 66.774 -6.086 1.00 12.32 92 ASP A CA 1
ATOM 637 C C . ASP A 1 93 ? -26.697 66.370 -7.175 1.00 11.98 92 ASP A C 1
ATOM 638 O O . ASP A 1 93 ? -27.911 66.427 -6.972 1.00 13.34 92 ASP A O 1
ATOM 643 N N . LYS A 1 94 ? -26.175 65.935 -8.319 1.00 11.44 93 LYS A N 1
ATOM 644 C CA . LYS A 1 94 ? -27.012 65.542 -9.449 1.00 10.89 93 LYS A CA 1
ATOM 645 C C . LYS A 1 94 ? -26.896 64.086 -9.888 1.00 9.99 93 LYS A C 1
ATOM 646 O O . LYS A 1 94 ? -27.643 63.650 -10.762 1.00 11.37 93 LYS A O 1
ATOM 652 N N . THR A 1 95 ? -25.966 63.335 -9.306 1.00 9.59 94 THR A N 1
ATOM 653 C CA . THR A 1 95 ? -25.781 61.947 -9.723 1.00 9.44 94 THR A CA 1
ATOM 654 C C . THR A 1 95 ? -25.533 60.985 -8.574 1.00 8.62 94 THR A C 1
ATOM 655 O O . THR A 1 95 ? -25.429 61.380 -7.413 1.00 9.60 94 THR A O 1
ATOM 659 N N . ILE A 1 96 ? -25.435 59.709 -8.933 1.00 9.05 95 ILE A N 1
ATOM 660 C CA . ILE A 1 96 ? -25.152 58.642 -7.988 1.00 8.75 95 ILE A CA 1
ATOM 661 C C . ILE A 1 96 ? -24.373 57.587 -8.771 1.00 8.31 95 ILE A C 1
ATOM 662 O O . ILE A 1 96 ? -24.624 57.376 -9.961 1.00 9.25 95 ILE A O 1
ATOM 667 N N . SER A 1 97 ? -23.409 56.944 -8.117 1.00 7.68 96 SER A N 1
ATOM 668 C CA . SER A 1 97 ? -22.595 55.929 -8.781 1.00 8.87 96 SER A CA 1
ATOM 669 C C . SER A 1 97 ? -22.596 54.586 -8.066 1.00 8.69 96 SER A C 1
ATOM 670 O O . SER A 1 97 ? -22.852 54.511 -6.863 1.00 8.94 96 SER A O 1
ATOM 673 N N . LEU A 1 98 ? -22.296 53.536 -8.829 1.00 8.03 97 LEU A N 1
ATOM 674 C CA . LEU A 1 98 ? -22.216 52.172 -8.318 1.00 8.78 97 LEU A CA 1
ATOM 675 C C . LEU A 1 98 ? -20.912 51.520 -8.775 1.00 8.48 97 LEU A C 1
ATOM 676 O O . LEU A 1 98 ? -20.302 51.940 -9.762 1.00 9.42 97 LEU A O 1
ATOM 681 N N . CYS A 1 99 ? -20.503 50.491 -8.041 1.00 8.10 98 CYS A N 1
ATOM 682 C CA . CYS A 1 99 ? -19.293 49.722 -8.315 1.00 7.81 98 CYS A CA 1
ATOM 683 C C . CYS A 1 99 ? -19.804 48.290 -8.432 1.00 8.81 98 CYS A C 1
ATOM 684 O O . CYS A 1 99 ? -19.991 47.599 -7.428 1.00 8.96 98 CYS A O 1
ATOM 687 N N . VAL A 1 100 ? -20.018 47.856 -9.669 1.00 9.09 99 VAL A N 1
ATOM 688 C CA . VAL A 1 100 ? -20.611 46.553 -9.941 1.00 9.00 99 VAL A CA 1
ATOM 689 C C . VAL A 1 100 ? -19.730 45.483 -10.574 1.00 8.70 99 VAL A C 1
ATOM 690 O O . VAL A 1 100 ? -19.176 45.684 -11.653 1.00 9.60 99 VAL A O 1
ATOM 694 N N . ARG A 1 101 ? -19.638 44.335 -9.910 1.00 10.00 100 ARG A N 1
ATOM 695 C CA . ARG A 1 101 ? -18.864 43.214 -10.432 1.00 9.51 100 ARG A CA 1
ATOM 696 C C . ARG A 1 101 ? -19.787 42.331 -11.257 1.00 11.02 100 ARG A C 1
ATOM 697 O O . ARG A 1 101 ? -20.913 42.058 -10.842 1.00 10.94 100 ARG A O 1
ATOM 705 N N . GLN A 1 102 ? -19.338 41.898 -12.432 1.00 10.54 101 GLN A N 1
ATOM 706 C CA . GLN A 1 102 ? -20.169 41.001 -13.223 1.00 11.56 101 GLN A CA 1
ATOM 707 C C . GLN A 1 102 ? -20.053 39.622 -12.587 1.00 12.30 101 GLN A C 1
ATOM 708 O O . GLN A 1 102 ? -18.965 39.044 -12.539 1.00 12.72 101 GLN A O 1
ATOM 714 N N . LEU A 1 103 ? -21.168 39.099 -12.090 1.00 12.37 102 LEU A N 1
ATOM 715 C CA . LEU A 1 103 ? -21.166 37.781 -11.471 1.00 13.81 102 LEU A CA 1
ATOM 716 C C . LEU A 1 103 ? -21.096 36.697 -12.536 1.00 16.20 102 LEU A C 1
ATOM 717 O O . LEU A 1 103 ? -21.881 36.691 -13.483 1.00 14.89 102 LEU A O 1
ATOM 722 N N . GLU A 1 104 ? -20.145 35.785 -12.377 1.00 20.40 103 GLU A N 1
ATOM 723 C CA . GLU A 1 104 ? -19.975 34.676 -13.306 1.00 25.36 103 GLU A CA 1
ATOM 724 C C . GLU A 1 104 ? -19.354 33.521 -12.530 1.00 27.53 103 GLU A C 1
ATOM 725 O O . GLU A 1 104 ? -18.487 33.738 -11.684 1.00 27.79 103 GLU A O 1
ATOM 731 N N . TYR A 1 105 ? -19.799 32.298 -12.802 1.00 30.30 104 TYR A N 1
ATOM 732 C CA . TYR A 1 105 ? -19.251 31.156 -12.081 1.00 33.68 104 TYR A CA 1
ATOM 733 C C . TYR A 1 105 ? -19.222 29.811 -12.799 1.00 37.10 104 TYR A C 1
ATOM 734 O O . TYR A 1 105 ? -19.555 29.699 -13.979 1.00 37.80 104 TYR A O 1
ATOM 743 N N . LYS A 1 106 ? -18.811 28.800 -12.036 1.00 40.37 105 LYS A N 1
ATOM 744 C CA . LYS A 1 106 ? -18.663 27.412 -12.469 1.00 43.97 105 LYS A CA 1
ATOM 745 C C . LYS A 1 106 ? -19.706 26.829 -13.418 1.00 45.80 105 LYS A C 1
ATOM 746 O O . LYS A 1 106 ? -20.686 27.478 -13.780 1.00 46.81 105 LYS A O 1
ATOM 752 N N . HIS A 1 107 ? -19.467 25.578 -13.804 1.00 48.04 106 HIS A N 1
ATOM 753 C CA . HIS A 1 107 ? -20.338 24.838 -14.710 1.00 49.73 106 HIS A CA 1
ATOM 754 C C . HIS A 1 107 ? -21.477 24.120 -13.986 1.00 50.45 106 HIS A C 1
ATOM 755 O O . HIS A 1 107 ? -22.620 24.152 -14.439 1.00 50.78 106 HIS A O 1
ATOM 762 N N . PRO A 1 108 ? -21.176 23.451 -12.857 1.00 51.17 107 PRO A N 1
ATOM 763 C CA . PRO A 1 108 ? -22.203 22.730 -12.095 1.00 51.84 107 PRO A CA 1
ATOM 764 C C . PRO A 1 108 ? -23.317 23.617 -11.543 1.00 52.47 107 PRO A C 1
ATOM 765 O O . PRO A 1 108 ? -23.552 23.657 -10.335 1.00 52.85 107 PRO A O 1
ATOM 769 N N . GLU A 1 109 ? -23.998 24.320 -12.442 1.00 52.86 108 GLU A N 1
ATOM 770 C CA . GLU A 1 109 ? -25.098 25.206 -12.082 1.00 53.16 108 GLU A CA 1
ATOM 771 C C . GLU A 1 109 ? -26.022 25.414 -13.277 1.00 53.00 108 GLU A C 1
ATOM 772 O O . GLU A 1 109 ? -26.268 26.545 -13.697 1.00 53.22 108 GLU A O 1
ATOM 778 N N . SER A 1 110 ? -26.527 24.309 -13.819 1.00 52.66 109 SER A N 1
ATOM 779 C CA . SER A 1 110 ? -27.428 24.341 -14.966 1.00 51.92 109 SER A CA 1
ATOM 780 C C . SER A 1 110 ? -26.760 24.948 -16.197 1.00 51.43 109 SER A C 1
ATOM 781 O O . SER A 1 110 ? -26.732 26.169 -16.364 1.00 51.52 109 SER A O 1
ATOM 784 N N . GLY A 1 111 ? -26.223 24.087 -17.057 1.00 50.50 110 GLY A N 1
ATOM 785 C CA . GLY A 1 111 ? -25.566 24.558 -18.263 1.00 48.95 110 GLY A CA 1
ATOM 786 C C . GLY A 1 111 ? -24.053 24.547 -18.160 1.00 47.76 110 GLY A C 1
ATOM 787 O O . GLY A 1 111 ? -23.467 23.628 -17.587 1.00 48.42 110 GLY A O 1
ATOM 788 N N . GLU A 1 112 ? -23.418 25.572 -18.720 1.00 45.82 111 GLU A N 1
ATOM 789 C CA . GLU A 1 112 ? -21.965 25.684 -18.694 1.00 43.67 111 GLU A CA 1
ATOM 790 C C . GLU A 1 112 ? -21.550 26.924 -17.905 1.00 41.08 111 GLU A C 1
ATOM 791 O O . GLU A 1 112 ? -21.191 26.832 -16.731 1.00 41.09 111 GLU A O 1
ATOM 797 N N . THR A 1 113 ? -21.600 28.084 -18.554 1.00 37.79 112 THR A N 1
ATOM 798 C CA . THR A 1 113 ? -21.238 29.337 -17.902 1.00 34.39 112 THR A CA 1
ATOM 799 C C . THR A 1 113 ? -22.491 30.080 -17.459 1.00 31.18 112 THR A C 1
ATOM 800 O O . THR A 1 113 ? -23.479 30.143 -18.192 1.00 31.42 112 THR A O 1
ATOM 804 N N . VAL A 1 114 ? -22.447 30.637 -16.254 1.00 27.53 113 VAL A N 1
ATOM 805 C CA . VAL A 1 114 ? -23.585 31.372 -15.727 1.00 23.55 113 VAL A CA 1
ATOM 806 C C . VAL A 1 114 ? -23.217 32.818 -15.414 1.00 20.39 113 VAL A C 1
ATOM 807 O O . VAL A 1 114 ? -22.216 33.093 -14.750 1.00 19.12 113 VAL A O 1
ATOM 811 N N . TYR A 1 115 ? -24.035 33.736 -15.912 1.00 18.84 114 TYR A N 1
ATOM 812 C CA . TYR A 1 115 ? -23.829 35.161 -15.691 1.00 18.08 114 TYR A CA 1
ATOM 813 C C . TYR A 1 115 ? -24.987 35.710 -14.867 1.00 16.32 114 TYR A C 1
ATOM 814 O O . TYR A 1 115 ? -26.151 35.485 -15.200 1.00 17.03 114 TYR A O 1
ATOM 823 N N . GLY A 1 116 ? -24.667 36.422 -13.789 1.00 13.68 115 GLY A N 1
ATOM 824 C CA . GLY A 1 116 ? -25.707 36.997 -12.951 1.00 13.36 115 GLY A CA 1
ATOM 825 C C . GLY A 1 116 ? -26.582 37.935 -13.762 1.00 11.92 115 GLY A C 1
ATOM 826 O O . GLY A 1 116 ? -26.082 38.709 -14.579 1.00 12.37 115 GLY A O 1
ATOM 827 N N . VAL A 1 117 ? -27.889 37.879 -13.530 1.00 11.51 116 VAL A N 1
ATOM 828 C CA . VAL A 1 117 ? -28.837 38.704 -14.271 1.00 11.89 116 VAL A CA 1
ATOM 829 C C . VAL A 1 117 ? -28.644 40.211 -14.150 1.00 10.92 116 VAL A C 1
ATOM 830 O O . VAL A 1 117 ? -28.375 40.891 -15.142 1.00 11.01 116 VAL A O 1
ATOM 834 N N . CYS A 1 118 ? -28.785 40.737 -12.940 1.00 11.15 117 CYS A N 1
ATOM 835 C CA . CYS A 1 118 ? -28.657 42.173 -12.745 1.00 10.25 117 CYS A CA 1
ATOM 836 C C . CYS A 1 118 ? -27.248 42.717 -12.947 1.00 9.57 117 CYS A C 1
ATOM 837 O O . CYS A 1 118 ? -27.082 43.792 -13.530 1.00 9.21 117 CYS A O 1
ATOM 840 N N . SER A 1 119 ? -26.234 41.993 -12.480 1.00 9.81 118 SER A N 1
ATOM 841 C CA . SER A 1 119 ? -24.866 42.482 -12.637 1.00 9.66 118 SER A CA 1
ATOM 842 C C . SER A 1 119 ? -24.391 42.490 -14.086 1.00 10.83 118 SER A C 1
ATOM 843 O O . SER A 1 119 ? -23.610 43.358 -14.472 1.00 11.00 118 SER A O 1
ATOM 846 N N . THR A 1 120 ? -24.850 41.537 -14.891 1.00 11.22 119 THR A N 1
ATOM 847 C CA . THR A 1 120 ? -24.458 41.504 -16.297 1.00 12.13 119 THR A CA 1
ATOM 848 C C . THR A 1 120 ? -25.193 42.625 -17.029 1.00 11.72 119 THR A C 1
ATOM 849 O O . THR A 1 120 ? -24.644 43.269 -17.922 1.00 12.29 119 THR A O 1
ATOM 853 N N . TYR A 1 121 ? -26.441 42.859 -16.636 1.00 11.19 120 TYR A N 1
ATOM 854 C CA . TYR A 1 121 ? -27.243 43.926 -17.222 1.00 11.64 120 TYR A CA 1
ATOM 855 C C . TYR A 1 121 ? -26.533 45.254 -16.957 1.00 11.04 120 TYR A C 1
ATOM 856 O O . TYR A 1 121 ? -26.328 46.057 -17.869 1.00 11.98 120 TYR A O 1
ATOM 865 N N . LEU A 1 122 ? -26.134 45.470 -15.708 1.00 10.48 121 LEU A N 1
ATOM 866 C CA . LEU A 1 122 ? -25.454 46.705 -15.334 1.00 10.21 121 LEU A CA 1
ATOM 867 C C . LEU A 1 122 ? -24.073 46.903 -15.956 1.00 11.38 121 LEU A C 1
ATOM 868 O O . LEU A 1 122 ? -23.790 47.962 -16.508 1.00 11.86 121 LEU A O 1
ATOM 873 N N . THR A 1 123 ? -23.210 45.896 -15.868 1.00 11.80 122 THR A N 1
ATOM 874 C CA . THR A 1 123 ? -21.866 46.035 -16.416 1.00 11.73 122 THR A CA 1
ATOM 875 C C . THR A 1 123 ? -21.827 46.248 -17.927 1.00 12.86 122 THR A C 1
ATOM 876 O O . THR A 1 123 ? -20.840 46.754 -18.456 1.00 12.42 122 THR A O 1
ATOM 880 N N . HIS A 1 124 ? -22.898 45.875 -18.618 1.00 12.71 123 HIS A N 1
ATOM 881 C CA . HIS A 1 124 ? -22.952 46.044 -20.070 1.00 14.49 123 HIS A CA 1
ATOM 882 C C . HIS A 1 124 ? -23.880 47.171 -20.505 1.00 13.89 123 HIS A C 1
ATOM 883 O O . HIS A 1 124 ? -24.062 47.404 -21.699 1.00 14.44 123 HIS A O 1
ATOM 890 N N . ILE A 1 125 ? -24.452 47.888 -19.543 1.00 12.93 124 ILE A N 1
ATOM 891 C CA . ILE A 1 125 ? -25.383 48.962 -19.870 1.00 13.21 124 ILE A CA 1
ATOM 892 C C . ILE A 1 125 ? -24.710 50.119 -20.606 1.00 13.37 124 ILE A C 1
ATOM 893 O O . ILE A 1 125 ? -23.573 50.478 -20.314 1.00 13.72 124 ILE A O 1
ATOM 898 N N . GLU A 1 126 ? -25.423 50.691 -21.570 1.00 13.78 125 GLU A N 1
ATOM 899 C CA . GLU A 1 126 ? -24.892 51.793 -22.367 1.00 14.65 125 GLU A CA 1
ATOM 900 C C . GLU A 1 126 ? -25.354 53.159 -21.886 1.00 13.97 125 GLU A C 1
ATOM 901 O O . GLU A 1 126 ? -26.477 53.312 -21.409 1.00 13.57 125 GLU A O 1
ATOM 907 N N .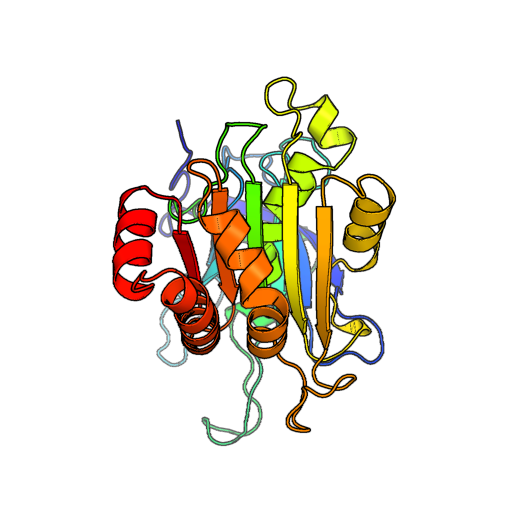 PRO A 1 127 ? -24.482 54.172 -21.996 1.00 13.43 126 PRO A N 1
ATOM 908 C CA . PRO A 1 127 ? -24.856 55.520 -21.567 1.00 13.36 126 PRO A CA 1
ATOM 909 C C . PRO A 1 127 ? -26.120 55.935 -22.320 1.00 13.31 126 PRO A C 1
ATOM 910 O O . PRO A 1 127 ? -26.283 55.611 -23.500 1.00 13.93 126 PRO A O 1
ATOM 914 N N . GLY A 1 128 ? -27.013 56.640 -21.634 1.00 12.91 127 GLY A N 1
ATOM 915 C CA . GLY A 1 128 ? -28.252 57.072 -22.254 1.00 13.75 127 GLY A CA 1
ATOM 916 C C . GLY A 1 128 ? -29.421 56.160 -21.923 1.00 14.30 127 GLY A C 1
ATOM 917 O O . GLY A 1 128 ? -30.581 56.544 -22.081 1.00 16.05 127 GLY A O 1
ATOM 918 N N . SER A 1 129 ? -29.122 54.949 -21.464 1.00 14.33 128 SER A N 1
ATOM 919 C CA . SER A 1 129 ? -30.162 53.984 -21.113 1.00 14.18 128 SER A CA 1
ATOM 920 C C . SER A 1 129 ? -30.878 54.365 -19.821 1.00 14.45 128 SER A C 1
ATOM 921 O O . SER A 1 129 ? -30.286 54.972 -18.927 1.00 14.25 128 SER A O 1
ATOM 924 N N . GLU A 1 130 ? -32.156 54.008 -19.730 1.00 14.34 129 GLU A N 1
ATOM 925 C CA . GLU A 1 130 ? -32.948 54.299 -18.540 1.00 14.76 129 GLU A CA 1
ATOM 926 C C . GLU A 1 130 ? -32.891 53.107 -17.594 1.00 14.33 129 GLU A C 1
ATOM 927 O O . GLU A 1 130 ? -32.996 51.958 -18.024 1.00 16.42 129 GLU A O 1
ATOM 933 N N . VAL A 1 131 ? -32.733 53.388 -16.304 1.00 13.22 130 VAL A N 1
ATOM 934 C CA . VAL A 1 131 ? -32.640 52.341 -15.294 1.00 13.27 130 VAL A CA 1
ATOM 935 C C . VAL A 1 131 ? -33.590 52.607 -14.131 1.00 12.28 130 VAL A C 1
ATOM 936 O O . VAL A 1 131 ? -33.779 53.753 -13.726 1.00 13.62 130 VAL A O 1
ATOM 940 N N . LYS A 1 132 ? -34.179 51.540 -13.599 1.00 11.05 131 LYS A N 1
ATOM 941 C CA . LYS A 1 132 ? -35.105 51.648 -12.474 1.00 10.43 131 LYS A CA 1
ATOM 942 C C . LYS A 1 132 ? -34.323 51.578 -11.169 1.00 10.66 131 LYS A C 1
ATOM 943 O O . LYS A 1 132 ? -33.684 50.568 -10.864 1.00 10.85 131 LYS A O 1
ATOM 949 N N . ILE A 1 133 ? -34.388 52.666 -10.409 1.00 9.88 132 ILE A N 1
ATOM 950 C CA . ILE A 1 133 ? -33.670 52.799 -9.148 1.00 10.32 132 ILE A CA 1
ATOM 951 C C . ILE A 1 133 ? -34.600 52.953 -7.946 1.00 9.81 132 ILE A C 1
ATOM 952 O O . ILE A 1 133 ? -35.613 53.652 -8.014 1.00 9.98 132 ILE A O 1
ATOM 957 N N . THR A 1 134 ? -34.255 52.290 -6.846 1.00 9.37 133 THR A N 1
ATOM 958 C CA . THR A 1 134 ? -35.042 52.397 -5.618 1.00 9.66 133 THR A CA 1
ATOM 959 C C . THR A 1 134 ? -34.114 52.738 -4.455 1.00 9.89 133 THR A C 1
ATOM 960 O O . THR A 1 134 ? -32.900 52.538 -4.536 1.00 9.76 133 THR A O 1
ATOM 964 N N . GLY A 1 135 ? -34.686 53.267 -3.378 1.00 9.00 134 GLY A N 1
ATOM 965 C CA . GLY A 1 135 ? -33.887 53.595 -2.213 1.00 8.96 134 GLY A CA 1
ATOM 966 C C . GLY A 1 135 ? -33.904 55.060 -1.828 1.00 8.99 134 GLY A C 1
ATOM 967 O O . GLY A 1 135 ? -34.843 55.783 -2.155 1.00 9.48 134 GLY A O 1
ATOM 968 N N . PRO A 1 136 ? -32.873 55.527 -1.110 1.00 9.21 135 PRO A N 1
ATOM 969 C CA . PRO A 1 136 ? -31.730 54.724 -0.665 1.00 9.23 135 PRO A CA 1
ATOM 970 C C . PRO A 1 136 ? -32.129 53.843 0.511 1.00 9.34 135 PRO A C 1
ATOM 971 O O . PRO A 1 136 ? -33.188 54.036 1.110 1.00 9.89 135 PRO A O 1
ATOM 975 N N . VAL A 1 137 ? -31.283 52.874 0.838 1.00 10.47 136 VAL A N 1
ATOM 976 C CA . VAL A 1 137 ? -31.573 51.974 1.944 1.00 11.29 136 VAL A CA 1
ATOM 977 C C . VAL A 1 137 ? -30.366 51.779 2.848 1.00 11.45 136 VAL A C 1
ATOM 978 O O . VAL A 1 137 ? -29.221 51.842 2.393 1.00 11.34 136 VAL A O 1
ATOM 982 N N . GLY A 1 138 ? -30.628 51.563 4.134 1.00 10.76 137 GLY A N 1
ATOM 983 C CA . GLY A 1 138 ? -29.550 51.296 5.068 1.00 11.50 137 GLY A CA 1
ATOM 984 C C . GLY A 1 138 ? -29.146 52.355 6.072 1.00 11.87 137 GLY A C 1
ATOM 985 O O . GLY A 1 138 ? -28.992 53.528 5.733 1.00 12.40 137 GLY A O 1
ATOM 986 N N . LYS A 1 139 ? -28.968 51.923 7.318 1.00 12.46 138 LYS A N 1
ATOM 987 C CA . LYS A 1 139 ? -28.537 52.805 8.400 1.00 13.07 138 LYS A CA 1
ATOM 988 C C . LYS A 1 139 ? -27.464 52.102 9.230 1.00 13.68 138 LYS A C 1
ATOM 989 O O . LYS A 1 139 ? -27.077 52.578 10.296 1.00 15.79 138 LYS A O 1
ATOM 995 N N . GLU A 1 140 ? -26.977 50.977 8.713 1.00 14.66 139 GLU A N 1
ATOM 996 C CA . GLU A 1 140 ? -25.968 50.157 9.381 1.00 14.76 139 GLU A CA 1
ATOM 997 C C . GLU A 1 140 ? -24.522 50.527 9.052 1.00 12.81 139 GLU A C 1
ATOM 998 O O . GLU A 1 140 ? -23.610 50.197 9.808 1.00 11.82 139 GLU A O 1
ATOM 1004 N N . MET A 1 141 ? -24.316 51.209 7.932 1.00 11.18 140 MET A N 1
ATOM 1005 C CA . MET A 1 141 ? -22.967 51.577 7.502 1.00 9.80 140 MET A CA 1
ATOM 1006 C C . MET A 1 141 ? -22.751 53.087 7.413 1.00 10.15 140 MET A C 1
ATOM 1007 O O . MET A 1 141 ? -22.017 53.563 6.544 1.00 10.05 140 MET A O 1
ATOM 1012 N N . LEU A 1 142 ? -23.376 53.838 8.314 1.00 11.01 141 LEU A N 1
ATOM 1013 C CA . LEU A 1 142 ? -23.244 55.289 8.306 1.00 11.34 141 LEU A CA 1
ATOM 1014 C C . LEU A 1 142 ? -21.960 55.772 8.969 1.00 13.28 141 LEU A C 1
ATOM 1015 O O . LEU A 1 142 ? -21.500 55.204 9.959 1.00 13.66 141 LEU A O 1
ATOM 1020 N N . LEU A 1 143 ? -21.393 56.831 8.401 1.00 13.40 142 LEU A N 1
ATOM 1021 C CA . LEU A 1 143 ? -20.160 57.433 8.891 1.00 15.41 142 LEU A CA 1
ATOM 1022 C C . LEU A 1 143 ? -20.518 58.434 9.987 1.00 15.90 142 LEU A C 1
ATOM 1023 O O . LEU A 1 143 ? -21.498 59.164 9.867 1.00 16.19 142 LEU A O 1
ATOM 1028 N N . PRO A 1 144 ? -19.737 58.475 11.076 1.00 16.44 143 PRO A N 1
ATOM 1029 C CA . PRO A 1 144 ? -20.067 59.432 12.136 1.00 16.59 143 PRO A CA 1
ATOM 1030 C C . PRO A 1 144 ? -19.832 60.873 11.691 1.00 16.03 143 PRO A C 1
ATOM 1031 O O . PRO A 1 144 ? -18.999 61.139 10.824 1.00 14.84 143 PRO A O 1
ATOM 1035 N N . ASP A 1 145 ? -20.584 61.799 12.276 1.00 17.00 144 ASP A N 1
ATOM 1036 C CA . ASP A 1 145 ? -20.448 63.209 11.943 1.00 17.59 144 ASP A CA 1
ATOM 1037 C C . ASP A 1 145 ? -19.225 63.812 12.626 1.00 17.79 144 ASP A C 1
ATOM 1038 O O . ASP A 1 145 ? -18.722 64.853 12.206 1.00 18.04 144 ASP A O 1
ATOM 1043 N N . ASP A 1 146 ? -18.741 63.145 13.670 1.00 16.86 145 ASP A N 1
ATOM 1044 C CA . ASP A 1 146 ? -17.580 63.621 14.418 1.00 17.15 145 ASP A CA 1
ATOM 1045 C C . ASP A 1 146 ? -16.326 63.560 13.548 1.00 17.22 145 ASP A C 1
ATOM 1046 O O . ASP A 1 146 ? -15.864 62.482 13.177 1.00 16.03 145 ASP A O 1
ATOM 1051 N N . PRO A 1 147 ? -15.753 64.727 13.217 1.00 16.93 146 PRO A N 1
ATOM 1052 C CA . PRO A 1 147 ? -14.549 64.786 12.383 1.00 16.94 146 PRO A CA 1
ATOM 1053 C C . PRO A 1 147 ? -13.271 64.285 13.052 1.00 16.90 146 PRO A C 1
ATOM 1054 O O . PRO A 1 147 ? -12.225 64.195 12.409 1.00 17.65 146 PRO A O 1
ATOM 1058 N N . GLU A 1 148 ? -13.357 63.956 14.336 1.00 17.84 147 GLU A N 1
ATOM 1059 C CA . GLU A 1 148 ? -12.193 63.474 15.072 1.00 18.58 147 GLU A CA 1
ATOM 1060 C C . GLU A 1 148 ? -12.223 61.966 15.285 1.00 17.10 147 GLU A C 1
ATOM 1061 O O . GLU A 1 148 ? -11.342 61.404 15.931 1.00 18.10 147 GLU A O 1
ATOM 1067 N N . ALA A 1 149 ? -13.238 61.310 14.742 1.00 16.08 148 ALA A N 1
ATOM 1068 C CA . ALA A 1 149 ? -13.358 59.868 14.887 1.00 15.37 148 ALA A CA 1
ATOM 1069 C C . ALA A 1 149 ? -12.281 59.151 14.082 1.00 14.77 148 ALA A C 1
ATOM 1070 O O . ALA A 1 149 ? -11.739 59.698 13.123 1.00 16.68 148 ALA A O 1
ATOM 1072 N N . ASN A 1 150 ? -11.950 57.935 14.499 1.00 12.78 149 ASN A N 1
ATOM 1073 C CA . ASN A 1 150 ? -10.986 57.122 13.769 1.00 12.44 149 ASN A CA 1
ATOM 1074 C C . ASN A 1 150 ? -11.866 56.144 13.003 1.00 12.25 149 ASN A C 1
ATOM 1075 O O . ASN A 1 150 ? -12.889 55.688 13.521 1.00 12.09 149 ASN A O 1
ATOM 1080 N N . VAL A 1 151 ? -11.483 55.827 11.773 1.00 10.58 150 VAL A N 1
ATOM 1081 C CA . VAL A 1 151 ? -12.282 54.924 10.959 1.00 11.02 150 VAL A CA 1
ATOM 1082 C C . VAL A 1 151 ? -11.455 53.797 10.354 1.00 10.64 150 VAL A C 1
ATOM 1083 O O . VAL A 1 151 ? -10.554 54.035 9.555 1.00 10.88 150 VAL A O 1
ATOM 1087 N N . ILE A 1 152 ? -11.767 52.568 10.755 1.00 9.21 151 ILE A N 1
ATOM 1088 C CA . ILE A 1 152 ? -11.081 51.388 10.249 1.00 9.27 151 ILE A CA 1
ATOM 1089 C C . ILE A 1 152 ? -11.982 50.790 9.172 1.00 9.25 151 ILE A C 1
ATOM 1090 O O . ILE A 1 152 ? -13.179 50.591 9.395 1.00 9.44 151 ILE A O 1
ATOM 1095 N N . MET A 1 153 ? -11.404 50.521 8.006 1.00 9.18 152 MET A N 1
ATOM 1096 C CA . MET A 1 153 ? -12.149 49.976 6.881 1.00 9.12 152 MET A CA 1
ATOM 1097 C C . MET A 1 153 ? -11.518 48.674 6.402 1.00 8.86 152 MET A C 1
ATOM 1098 O O . MET A 1 153 ? -10.389 48.667 5.918 1.00 9.25 152 MET A O 1
ATOM 1103 N N . LEU A 1 154 ? -12.251 47.574 6.551 1.00 9.00 153 LEU A N 1
ATOM 1104 C CA . LEU A 1 154 ? -11.775 46.261 6.130 1.00 9.09 153 LEU A CA 1
ATOM 1105 C C . LEU A 1 154 ? -12.652 45.851 4.953 1.00 9.08 153 LEU A C 1
ATOM 1106 O O . LEU A 1 154 ? -13.830 45.525 5.117 1.00 9.03 153 LEU A O 1
ATOM 1111 N N . ALA A 1 155 ? -12.065 45.877 3.761 1.00 9.17 154 ALA A N 1
ATOM 1112 C CA . ALA A 1 155 ? -12.804 45.592 2.541 1.00 9.00 154 ALA A CA 1
ATOM 1113 C C . ALA A 1 155 ? -12.239 44.500 1.652 1.00 9.01 154 ALA A C 1
ATOM 1114 O O . ALA A 1 155 ? -11.029 44.386 1.472 1.00 9.88 154 ALA A O 1
ATOM 1116 N N . GLY A 1 156 ? -13.144 43.712 1.083 1.00 8.69 155 GLY A N 1
ATOM 1117 C CA . GLY A 1 156 ? -12.765 42.658 0.165 1.00 9.90 155 GLY A CA 1
ATOM 1118 C C . GLY A 1 156 ? -13.508 42.878 -1.144 1.00 10.16 155 GLY A C 1
ATOM 1119 O O . GLY A 1 156 ? -14.732 43.015 -1.144 1.00 10.35 155 GLY A O 1
ATOM 1120 N N . GLY A 1 157 ? -12.777 42.945 -2.254 1.00 10.00 156 GLY A N 1
ATOM 1121 C CA . GLY A 1 157 ? -13.408 43.138 -3.552 1.00 9.87 156 GLY A CA 1
ATOM 1122 C C . GLY A 1 157 ? -14.300 44.362 -3.646 1.00 9.26 156 GLY A C 1
ATOM 1123 O O . GLY A 1 157 ? -13.869 45.472 -3.330 1.00 10.14 156 GLY A O 1
ATOM 1124 N N . THR A 1 158 ? -15.545 44.172 -4.083 1.00 9.71 157 THR A N 1
ATOM 1125 C CA . THR A 1 158 ? -16.472 45.293 -4.204 1.00 9.97 157 THR A CA 1
ATOM 1126 C C . THR A 1 158 ? -16.856 45.865 -2.840 1.00 9.06 157 THR A C 1
ATOM 1127 O O . THR A 1 158 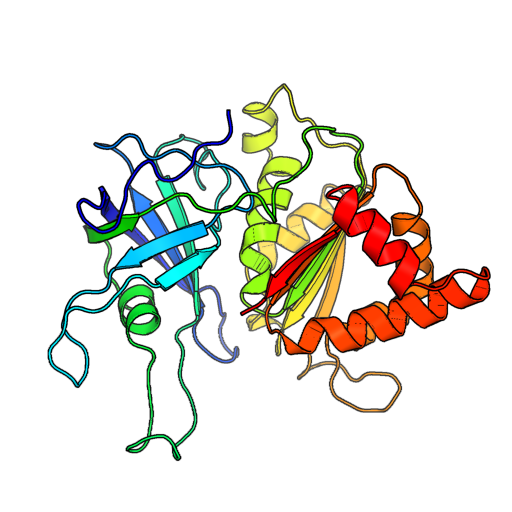? -17.607 46.836 -2.758 1.00 9.39 157 THR A O 1
ATOM 1131 N N . GLY A 1 159 ? -16.332 45.258 -1.776 1.00 8.95 158 GLY A N 1
ATOM 1132 C CA . GLY A 1 159 ? -16.583 45.749 -0.431 1.00 9.14 158 GLY A CA 1
ATOM 1133 C C . GLY A 1 159 ? -15.941 47.117 -0.264 1.00 9.06 158 GLY A C 1
ATOM 1134 O O . GLY A 1 159 ? -16.177 47.816 0.718 1.00 9.23 158 GLY A O 1
ATOM 1135 N N . ILE A 1 160 ? -15.107 47.488 -1.231 1.00 8.27 159 ILE A N 1
ATOM 1136 C CA . ILE A 1 160 ? -14.438 48.786 -1.227 1.00 8.59 159 ILE A CA 1
ATOM 1137 C C . ILE A 1 160 ? -15.457 49.915 -1.393 1.00 8.80 159 ILE A C 1
ATOM 1138 O O . ILE A 1 160 ? -15.232 51.039 -0.950 1.00 8.39 159 ILE A O 1
ATOM 1143 N N . THR A 1 161 ? -16.588 49.598 -2.015 1.00 9.22 160 THR A N 1
ATOM 1144 C CA . THR A 1 161 ? -17.599 50.604 -2.332 1.00 8.27 160 THR A CA 1
ATOM 1145 C C . THR A 1 161 ? -18.025 51.590 -1.235 1.00 8.73 160 THR A C 1
ATOM 1146 O O . THR A 1 161 ? -17.906 52.799 -1.428 1.00 8.44 160 THR A O 1
ATOM 1150 N N . PRO A 1 162 ? -18.538 51.113 -0.088 1.00 8.09 161 PRO A N 1
ATOM 1151 C CA . PRO A 1 162 ? -18.908 52.123 0.910 1.00 8.40 161 PRO A CA 1
ATOM 1152 C C . PRO A 1 162 ? -17.677 52.887 1.407 1.00 8.76 161 PRO A C 1
ATOM 1153 O O . PRO A 1 162 ? -17.766 54.064 1.761 1.00 8.14 161 PRO A O 1
ATOM 1157 N N . MET A 1 163 ? -16.523 52.224 1.413 1.00 8.62 162 MET A N 1
ATOM 1158 C CA . MET A 1 163 ? -15.295 52.869 1.870 1.00 8.86 162 MET A CA 1
ATOM 1159 C C . MET A 1 163 ? -14.936 54.044 0.968 1.00 8.76 162 MET A C 1
ATOM 1160 O O . MET A 1 163 ? -14.406 55.054 1.435 1.00 9.99 162 MET A O 1
ATOM 1165 N N . ARG A 1 164 ? -15.214 53.914 -0.327 1.00 7.74 163 ARG A N 1
ATOM 1166 C CA . ARG A 1 164 ? -14.931 54.997 -1.258 1.00 8.37 163 ARG A CA 1
ATOM 1167 C C . ARG A 1 164 ? -15.753 56.224 -0.873 1.00 9.00 163 ARG A C 1
ATOM 1168 O O . ARG A 1 164 ? -15.253 57.346 -0.918 1.00 9.28 163 ARG A O 1
ATOM 1176 N N . THR A 1 165 ? -17.007 56.022 -0.477 1.00 8.53 164 THR A N 1
ATOM 1177 C CA . THR A 1 165 ? -17.835 57.165 -0.106 1.00 8.55 164 THR A CA 1
ATOM 1178 C C . THR A 1 165 ? -17.289 57.856 1.138 1.00 9.19 164 THR A C 1
ATOM 1179 O O . THR A 1 165 ? -17.328 59.083 1.232 1.00 9.48 164 THR A O 1
ATOM 1183 N N . TYR A 1 166 ? -16.762 57.081 2.084 1.00 8.26 165 TYR A N 1
ATOM 1184 C CA . TYR A 1 166 ? -16.214 57.671 3.302 1.00 9.13 165 TYR A CA 1
ATOM 1185 C C . TYR A 1 166 ? -14.939 58.444 2.989 1.00 9.63 165 TYR A C 1
ATOM 1186 O O . TYR A 1 166 ? -14.791 59.607 3.373 1.00 9.60 165 TYR A O 1
ATOM 1195 N N . LEU A 1 167 ? -14.013 57.782 2.303 1.00 9.43 166 LEU A N 1
ATOM 1196 C CA . LEU A 1 167 ? -12.730 58.391 1.972 1.00 8.55 166 LEU A CA 1
ATOM 1197 C C . LEU A 1 167 ? -12.839 59.618 1.076 1.00 9.47 166 LEU A C 1
ATOM 1198 O O . LEU A 1 167 ? -12.079 60.576 1.236 1.00 8.85 166 LEU A O 1
ATOM 1203 N N . TRP A 1 168 ? -13.773 59.603 0.134 1.00 8.69 167 TRP A N 1
ATOM 1204 C CA . TRP A 1 168 ? -13.937 60.756 -0.742 1.00 8.77 167 TRP A CA 1
ATOM 1205 C C . TRP A 1 168 ? -14.455 61.945 0.075 1.00 9.52 167 TRP A C 1
ATOM 1206 O O . TRP A 1 168 ? -13.970 63.068 -0.074 1.00 9.37 167 TRP A O 1
ATOM 1217 N N . ARG A 1 169 ? -15.432 61.698 0.945 1.00 9.55 168 ARG A N 1
ATOM 1218 C CA . ARG A 1 169 ? -15.988 62.761 1.784 1.00 10.18 168 ARG A CA 1
ATOM 1219 C C . ARG A 1 169 ? -14.921 63.315 2.725 1.00 10.20 168 ARG A C 1
ATOM 1220 O O . ARG A 1 169 ? -14.880 64.514 2.999 1.00 11.21 168 ARG A O 1
ATOM 1228 N N . MET A 1 170 ? -14.049 62.441 3.207 1.00 10.40 169 MET A N 1
ATOM 1229 C CA . MET A 1 170 ? -12.991 62.854 4.119 1.00 10.75 169 MET A CA 1
ATOM 1230 C C . MET A 1 170 ? -11.841 63.587 3.445 1.00 11.27 169 MET A C 1
ATOM 1231 O O . MET A 1 170 ? -11.348 64.589 3.963 1.00 11.70 169 MET A O 1
ATOM 1236 N N . PHE A 1 171 ? -11.430 63.101 2.277 1.00 10.81 170 PHE A N 1
ATOM 1237 C CA . PHE A 1 171 ? -10.244 63.645 1.635 1.00 11.32 170 PHE A CA 1
ATOM 1238 C C . PHE A 1 171 ? -10.257 64.356 0.289 1.00 11.46 170 PHE A C 1
ATOM 1239 O O . PHE A 1 171 ? -9.262 64.989 -0.060 1.00 12.54 170 PHE A O 1
ATOM 1247 N N . LYS A 1 172 ? -11.334 64.265 -0.480 1.00 11.25 171 LYS A N 1
ATOM 1248 C CA . LYS A 1 172 ? -11.351 64.959 -1.766 1.00 11.17 171 LYS A CA 1
ATOM 1249 C C . LYS A 1 172 ? -11.416 66.472 -1.558 1.00 11.39 171 LYS A C 1
ATOM 1250 O O . LYS A 1 172 ? -12.209 66.960 -0.757 1.00 11.76 171 LYS A O 1
ATOM 1256 N N . ASP A 1 173 ? -10.576 67.213 -2.277 1.00 12.03 172 ASP A N 1
ATOM 1257 C CA . ASP A 1 173 ? -10.566 68.668 -2.155 1.00 12.12 172 ASP A CA 1
ATOM 1258 C C . ASP A 1 173 ? -11.959 69.276 -2.309 1.00 10.57 172 ASP A C 1
ATOM 1259 O O . ASP A 1 173 ? -12.374 70.106 -1.499 1.00 11.18 172 ASP A O 1
ATOM 1264 N N . ALA A 1 174 ? -12.675 68.866 -3.353 1.00 10.76 173 ALA A N 1
ATOM 1265 C CA . ALA A 1 174 ? -14.006 69.404 -3.619 1.00 10.36 173 ALA A CA 1
ATOM 1266 C C . ALA A 1 174 ? -15.019 69.052 -2.536 1.00 10.71 173 ALA A C 1
ATOM 1267 O O . ALA A 1 174 ? -15.958 69.805 -2.290 1.00 11.69 173 ALA A O 1
ATOM 1269 N N . GLU A 1 175 ? -14.837 67.902 -1.899 1.00 10.46 174 GLU A N 1
ATOM 1270 C CA . GLU A 1 175 ? -15.735 67.496 -0.828 1.00 9.65 174 GLU A CA 1
ATOM 1271 C C . GLU A 1 175 ? -15.484 68.381 0.386 1.00 10.37 174 GLU A C 1
ATOM 1272 O O . GLU A 1 175 ? -16.417 68.900 0.989 1.00 11.67 174 GLU A O 1
ATOM 1278 N N . ARG A 1 176 ? -14.218 68.566 0.744 1.00 10.59 175 ARG A N 1
ATOM 1279 C CA . ARG A 1 176 ? -13.906 69.408 1.891 1.00 12.03 175 ARG A CA 1
ATOM 1280 C C . ARG A 1 176 ? -14.434 70.826 1.697 1.00 12.69 175 ARG A C 1
ATOM 1281 O O . ARG A 1 176 ? -14.865 71.469 2.654 1.00 13.76 175 ARG A O 1
ATOM 1289 N N . ALA A 1 177 ? -14.417 71.305 0.458 1.00 13.10 176 ALA A N 1
ATOM 1290 C CA . ALA A 1 177 ? -14.903 72.647 0.166 1.00 13.34 176 ALA A CA 1
ATOM 1291 C C . ALA A 1 177 ? -16.424 72.724 0.275 1.00 14.56 176 ALA A C 1
ATOM 1292 O O . ALA A 1 177 ? -16.977 73.769 0.618 1.00 15.48 176 ALA A O 1
ATOM 1294 N N . ALA A 1 178 ? -17.092 71.610 -0.008 1.00 13.91 177 ALA A N 1
ATOM 1295 C CA . ALA A 1 178 ? -18.549 71.549 0.034 1.00 13.65 177 ALA A CA 1
ATOM 1296 C C . ALA A 1 178 ? -19.125 71.159 1.394 1.00 14.06 177 ALA A C 1
ATOM 1297 O O . ALA A 1 178 ? -20.317 71.350 1.638 1.00 14.77 177 ALA A O 1
ATOM 1299 N N . ASN A 1 179 ? -18.285 70.615 2.271 1.00 13.89 178 ASN A N 1
ATOM 1300 C CA . ASN A 1 179 ? -18.733 70.181 3.595 1.00 14.02 178 ASN A CA 1
ATOM 1301 C C . ASN A 1 179 ? -18.028 70.944 4.709 1.00 14.98 178 ASN A C 1
ATOM 1302 O O . ASN A 1 179 ? -17.166 70.399 5.400 1.00 13.48 178 ASN A O 1
ATOM 1307 N N . PRO A 1 180 ? -18.397 72.214 4.911 1.00 15.94 179 PRO A N 1
ATOM 1308 C CA . PRO A 1 180 ? -17.751 72.999 5.966 1.00 17.52 179 PRO A CA 1
ATOM 1309 C C . PRO A 1 180 ? -17.889 72.390 7.360 1.00 17.81 179 PRO A C 1
ATOM 1310 O O . PRO A 1 180 ? -17.065 72.650 8.238 1.00 19.84 179 PRO A O 1
ATOM 1314 N N . GLU A 1 181 ? -18.920 71.570 7.550 1.00 18.15 180 GLU A N 1
ATOM 1315 C CA . GLU A 1 181 ? -19.178 70.939 8.839 1.00 18.87 180 GLU A CA 1
ATOM 1316 C C . GLU A 1 181 ? -18.384 69.653 9.067 1.00 18.09 180 GLU A C 1
ATOM 1317 O O . GLU A 1 181 ? -18.400 69.101 10.168 1.00 19.63 180 GLU A O 1
ATOM 1323 N N . TYR A 1 182 ? -17.690 69.175 8.038 1.00 15.84 181 TYR A N 1
ATOM 1324 C CA . TYR A 1 182 ? -16.925 67.940 8.171 1.00 14.66 181 TYR A CA 1
ATOM 1325 C C . TYR A 1 182 ? -15.513 68.035 7.605 1.00 15.03 181 TYR A C 1
ATOM 1326 O O . TYR A 1 182 ? -15.264 67.680 6.452 1.00 15.51 181 TYR A O 1
ATOM 1335 N N . GLN A 1 183 ? -14.592 68.534 8.419 1.00 14.25 182 GLN A N 1
ATOM 1336 C CA . GLN A 1 183 ? -13.198 68.647 8.018 1.00 14.85 182 GLN A CA 1
ATOM 1337 C C . GLN A 1 183 ? -12.480 67.571 8.825 1.00 15.50 182 GLN A C 1
ATOM 1338 O O . GLN A 1 183 ? -12.021 67.809 9.943 1.00 15.27 182 GLN A O 1
ATOM 1344 N N . PHE A 1 184 ? -12.403 66.378 8.244 1.00 14.34 183 PHE A N 1
ATOM 1345 C CA . PHE A 1 184 ? -11.797 65.225 8.897 1.00 14.19 183 PHE A CA 1
ATOM 1346 C C . PHE A 1 184 ? -10.362 65.429 9.360 1.00 15.00 183 PHE A C 1
ATOM 1347 O O . PHE A 1 184 ? -9.504 65.865 8.592 1.00 16.27 183 PHE A O 1
ATOM 1355 N N . LYS A 1 185 ? -10.106 65.098 10.621 1.00 16.04 184 LYS A N 1
ATOM 1356 C CA . LYS A 1 185 ? -8.766 65.225 11.174 1.00 17.43 184 LYS A CA 1
ATOM 1357 C C . LYS A 1 185 ? -8.410 64.016 12.030 1.00 16.55 184 LYS A C 1
ATOM 1358 O O . LYS A 1 185 ? -7.446 64.043 12.795 1.00 16.95 184 LYS A O 1
ATOM 1364 N N . GLY A 1 186 ? -9.199 62.954 11.897 1.00 13.90 185 GLY A N 1
ATOM 1365 C CA . GLY A 1 186 ? -8.929 61.740 12.642 1.00 13.26 185 GLY A CA 1
ATOM 1366 C C . GLY A 1 186 ? -7.993 60.857 11.837 1.00 12.74 185 GLY A C 1
ATOM 1367 O O . GLY A 1 186 ? -7.273 61.340 10.963 1.00 13.87 185 GLY A O 1
ATOM 1368 N N . PHE A 1 187 ? -7.999 59.563 12.128 1.00 12.07 186 PHE A N 1
ATOM 1369 C CA . PHE A 1 187 ? -7.151 58.622 11.409 1.00 11.23 186 PHE A CA 1
ATOM 1370 C C . PHE A 1 187 ? -8.014 57.539 10.777 1.00 10.73 186 PHE A C 1
ATOM 1371 O O . PHE A 1 187 ? -8.883 56.975 11.433 1.00 11.17 186 PHE A O 1
ATOM 1379 N N . SER A 1 188 ? -7.775 57.271 9.498 1.00 10.82 187 SER A N 1
ATOM 1380 C CA . SER A 1 188 ? -8.507 56.245 8.765 1.00 10.63 187 SER A CA 1
ATOM 1381 C C . SER A 1 188 ? -7.522 55.212 8.235 1.00 10.99 187 SER A C 1
ATOM 1382 O O . SER A 1 188 ? -6.435 55.557 7.774 1.00 11.31 187 SER A O 1
ATOM 1385 N N . TRP A 1 189 ? -7.905 53.943 8.302 1.00 9.04 188 TRP A N 1
ATOM 1386 C CA . TRP A 1 189 ? -7.040 52.866 7.841 1.00 9.43 188 TRP A CA 1
ATOM 1387 C C . TRP A 1 189 ? -7.833 51.883 6.995 1.00 8.87 188 TRP A C 1
ATOM 1388 O O . TRP A 1 189 ? -8.780 51.257 7.476 1.00 9.45 188 TRP A O 1
ATOM 1399 N N . LEU A 1 190 ? -7.449 51.758 5.730 1.00 9.03 189 LEU A N 1
ATOM 1400 C CA . LEU A 1 190 ? -8.110 50.830 4.821 1.00 9.38 189 LEU A CA 1
ATOM 1401 C C . LEU A 1 190 ? -7.233 49.611 4.573 1.00 9.53 189 LEU A C 1
ATOM 1402 O O . LEU A 1 190 ? -6.066 49.744 4.194 1.00 10.03 189 LEU A O 1
ATOM 1407 N N . VAL A 1 191 ? -7.792 48.431 4.826 1.00 9.32 190 VAL A N 1
ATOM 1408 C CA . VAL A 1 191 ? -7.112 47.167 4.568 1.00 9.18 190 VAL A CA 1
ATOM 1409 C C . VAL A 1 191 ? -7.991 46.616 3.449 1.00 9.56 190 VAL A C 1
ATOM 1410 O O . VAL A 1 191 ? -9.165 46.310 3.661 1.00 9.62 190 VAL A O 1
ATOM 1414 N N . PHE A 1 192 ? -7.410 46.513 2.260 1.00 9.07 191 PHE A N 1
ATOM 1415 C CA . PHE A 1 192 ? -8.131 46.115 1.054 1.00 8.21 191 PHE A CA 1
ATOM 1416 C C . PHE A 1 192 ? -7.594 44.836 0.415 1.00 9.19 191 PHE A C 1
ATOM 1417 O O . PHE A 1 192 ? -6.429 44.764 0.030 1.00 9.52 191 PHE A O 1
ATOM 1425 N N . GLY A 1 193 ? -8.458 43.829 0.306 1.00 8.76 192 GLY A N 1
ATOM 1426 C CA . GLY A 1 193 ? -8.054 42.564 -0.283 1.00 9.36 192 GLY A CA 1
ATOM 1427 C C . GLY A 1 193 ? -8.633 42.300 -1.662 1.00 9.77 192 GLY A C 1
ATOM 1428 O O . GLY A 1 193 ? -9.853 42.334 -1.857 1.00 10.14 192 GLY A O 1
ATOM 1429 N N . VAL A 1 194 ? -7.743 42.049 -2.619 1.00 9.84 193 VAL A N 1
ATOM 1430 C CA . VAL A 1 194 ? -8.099 41.746 -4.005 1.00 9.75 193 VAL A CA 1
ATOM 1431 C C . VAL A 1 194 ? -7.072 40.740 -4.532 1.00 10.81 193 VAL A C 1
ATOM 1432 O O . VAL A 1 194 ? -6.008 40.571 -3.944 1.00 11.30 193 VAL A O 1
ATOM 1436 N N . PRO A 1 195 ? -7.373 40.060 -5.648 1.00 10.47 194 PRO A N 1
ATOM 1437 C CA . PRO A 1 195 ? -6.418 39.080 -6.175 1.00 10.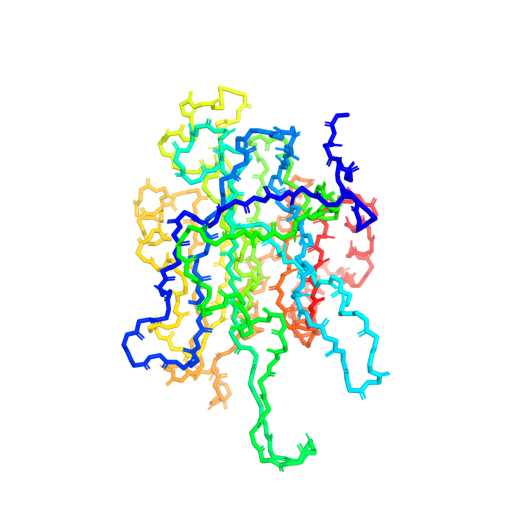37 194 PRO A CA 1
ATOM 1438 C C . PRO A 1 195 ? -5.165 39.596 -6.874 1.00 9.95 194 PRO A C 1
ATOM 1439 O O . PRO A 1 195 ? -4.121 38.943 -6.825 1.00 10.16 194 PRO A O 1
ATOM 1443 N N . THR A 1 196 ? -5.253 40.755 -7.519 1.00 9.69 195 THR A N 1
ATOM 1444 C CA . THR A 1 196 ? -4.105 41.300 -8.240 1.00 9.39 195 THR A CA 1
ATOM 1445 C C . THR A 1 196 ? -4.059 42.815 -8.140 1.00 9.76 195 THR A C 1
ATOM 1446 O O . THR A 1 196 ? -5.044 43.450 -7.762 1.00 10.06 195 THR A O 1
ATOM 1450 N N . THR A 1 197 ? -2.910 43.387 -8.489 1.00 10.66 196 THR A N 1
ATOM 1451 C CA . THR A 1 197 ? -2.750 44.832 -8.467 1.00 10.40 196 THR A CA 1
ATOM 1452 C C . THR A 1 197 ? -3.737 45.465 -9.452 1.00 10.87 196 THR A C 1
ATOM 1453 O O . THR A 1 197 ? -4.389 46.455 -9.125 1.00 11.06 196 THR A O 1
ATOM 1457 N N . PRO A 1 198 ? -3.863 44.909 -10.671 1.00 10.32 197 PRO A N 1
ATOM 1458 C CA . PRO A 1 198 ? -4.833 45.537 -11.575 1.00 10.64 197 PRO A CA 1
ATOM 1459 C C . PRO A 1 198 ? -6.262 45.469 -11.024 1.00 10.34 197 PRO A C 1
ATOM 1460 O O . PRO A 1 198 ? -7.136 46.208 -11.477 1.00 9.91 197 PRO A O 1
ATOM 1464 N N . ASN A 1 199 ? -6.490 44.588 -10.049 1.00 9.97 198 ASN A N 1
ATOM 1465 C CA . ASN A 1 199 ? -7.807 44.455 -9.418 1.00 9.70 198 ASN A CA 1
ATOM 1466 C C . ASN A 1 199 ? -8.003 45.421 -8.249 1.00 9.07 198 ASN A C 1
ATOM 1467 O O . ASN A 1 199 ? -9.049 45.397 -7.599 1.00 9.75 198 ASN A O 1
ATOM 1472 N N . ILE A 1 200 ? -7.006 46.255 -7.962 1.00 10.12 199 ILE A N 1
ATOM 1473 C CA . ILE A 1 200 ? -7.153 47.219 -6.874 1.00 9.50 199 ILE A CA 1
ATOM 1474 C C . ILE A 1 200 ? -8.058 48.331 -7.392 1.00 9.40 199 ILE A C 1
ATOM 1475 O O . ILE A 1 200 ? -7.613 49.247 -8.084 1.00 10.06 199 ILE A O 1
ATOM 1480 N N . LEU A 1 201 ? -9.340 48.226 -7.068 1.00 8.95 200 LEU A N 1
ATOM 1481 C CA . LEU A 1 201 ? -10.322 49.205 -7.504 1.00 9.34 200 LEU A CA 1
ATOM 1482 C C . LEU A 1 201 ? -9.995 50.588 -6.947 1.00 9.65 200 LEU A C 1
ATOM 1483 O O . LEU A 1 201 ? -9.745 50.740 -5.750 1.00 9.70 200 LEU A O 1
ATOM 1488 N N . TYR A 1 202 ? -9.985 51.584 -7.831 1.00 9.49 201 TYR A N 1
ATOM 1489 C CA . TYR A 1 202 ? -9.704 52.974 -7.464 1.00 8.66 201 TYR A CA 1
ATOM 1490 C C . TYR A 1 202 ? -8.286 53.161 -6.934 1.00 10.44 201 TYR A C 1
ATOM 1491 O O . TYR A 1 202 ? -8.020 54.091 -6.182 1.00 9.51 201 TYR A O 1
ATOM 1500 N N . LYS A 1 203 ? -7.375 52.286 -7.345 1.00 10.05 202 LYS A N 1
ATOM 1501 C CA . LYS A 1 203 ? -5.991 52.337 -6.889 1.00 10.47 202 LYS A CA 1
ATOM 1502 C C . LYS A 1 203 ? -5.323 53.707 -6.922 1.00 10.72 202 LYS A C 1
ATOM 1503 O O . LYS A 1 203 ? -4.802 54.173 -5.907 1.00 10.48 202 LYS A O 1
ATOM 1509 N N . GLU A 1 204 ? -5.320 54.338 -8.091 1.00 11.54 203 GLU A N 1
ATOM 1510 C CA . GLU A 1 204 ? -4.688 55.644 -8.243 1.00 11.57 203 GLU A CA 1
ATOM 1511 C C . GLU A 1 204 ? -5.184 56.688 -7.248 1.00 11.59 203 GLU A C 1
ATOM 1512 O O . GLU A 1 204 ? -4.393 57.411 -6.647 1.00 12.48 203 GLU A O 1
ATOM 1518 N N . GLU A 1 205 ? -6.495 56.770 -7.070 1.00 11.58 204 GLU A N 1
ATOM 1519 C CA . GLU A 1 205 ? -7.050 57.743 -6.144 1.00 11.19 204 GLU A CA 1
ATOM 1520 C C . GLU A 1 205 ? -6.777 57.403 -4.681 1.00 11.24 204 GLU A C 1
ATOM 1521 O O . GLU A 1 205 ? -6.549 58.297 -3.869 1.00 11.46 204 GLU A O 1
ATOM 1527 N N . LEU A 1 206 ? -6.782 56.118 -4.343 1.00 10.20 205 LEU A N 1
ATOM 1528 C CA . LEU A 1 206 ? -6.506 55.710 -2.971 1.00 10.49 205 LEU A CA 1
ATOM 1529 C C . LEU A 1 206 ? -5.070 56.054 -2.601 1.00 10.62 205 LEU A C 1
ATOM 1530 O O . LEU A 1 206 ? -4.803 56.570 -1.513 1.00 11.18 205 LEU A O 1
ATOM 1535 N N . GLU A 1 207 ? -4.142 55.779 -3.512 1.00 12.20 206 GLU A N 1
ATOM 1536 C CA . GLU A 1 207 ? -2.740 56.064 -3.241 1.00 12.66 206 GLU A CA 1
ATOM 1537 C C . GLU A 1 207 ? -2.471 57.565 -3.222 1.00 12.91 206 GLU A C 1
ATOM 1538 O O . GLU A 1 207 ? -1.579 58.032 -2.511 1.00 13.57 206 GLU A O 1
ATOM 1544 N N . GLU A 1 208 ? -3.260 58.316 -3.985 1.00 13.16 207 GLU A N 1
ATOM 1545 C CA . GLU A 1 208 ? -3.129 59.771 -4.033 1.00 14.91 207 GLU A CA 1
ATOM 1546 C C . GLU A 1 208 ? -3.487 60.334 -2.660 1.00 14.60 207 GLU A C 1
ATOM 1547 O O . GLU A 1 208 ? -2.811 61.222 -2.135 1.00 14.72 207 GLU A O 1
ATOM 1553 N N . ILE A 1 209 ? -4.560 59.807 -2.081 1.00 13.33 208 ILE A N 1
ATOM 1554 C CA . ILE A 1 209 ? -5.013 60.247 -0.769 1.00 12.16 208 ILE A CA 1
ATOM 1555 C C . ILE A 1 209 ? -3.974 59.950 0.311 1.00 12.62 208 ILE A C 1
ATOM 1556 O O . ILE A 1 209 ? -3.724 60.785 1.182 1.00 13.52 208 ILE A O 1
ATOM 1561 N N . GLN A 1 210 ? -3.359 58.771 0.256 1.00 12.62 209 GLN A N 1
ATOM 1562 C CA . GLN A 1 210 ? -2.356 58.422 1.257 1.00 13.67 209 GLN A CA 1
ATOM 1563 C C . GLN A 1 210 ? -1.131 59.323 1.150 1.00 15.03 209 GLN A C 1
ATOM 1564 O O . GLN A 1 210 ? -0.519 59.671 2.158 1.00 16.30 209 GLN A O 1
ATOM 1570 N N . GLN A 1 211 ? -0.776 59.700 -0.072 1.00 15.65 210 GLN A N 1
ATOM 1571 C CA . GLN A 1 211 ? 0.381 60.563 -0.286 1.00 17.71 210 GLN A CA 1
ATOM 1572 C C . GLN A 1 211 ? 0.127 61.967 0.262 1.00 17.50 210 GLN A C 1
ATOM 1573 O O . GLN A 1 211 ? 1.025 62.591 0.830 1.00 17.53 210 GLN A O 1
ATOM 1579 N N . LYS A 1 212 ? -1.100 62.455 0.094 1.00 16.44 211 LYS A N 1
ATOM 1580 C CA . LYS A 1 212 ? -1.471 63.791 0.556 1.00 16.80 211 LYS A CA 1
ATOM 1581 C C . LYS A 1 212 ? -1.765 63.871 2.049 1.00 15.86 211 LYS A C 1
ATOM 1582 O O . LYS A 1 212 ? -1.533 64.904 2.679 1.00 16.77 211 LYS A O 1
ATOM 1588 N N . TYR A 1 213 ? -2.278 62.782 2.613 1.00 13.88 212 TYR A N 1
ATOM 1589 C CA . TYR A 1 213 ? -2.638 62.749 4.027 1.00 14.17 212 TYR A CA 1
ATOM 1590 C C . TYR A 1 213 ? -2.000 61.566 4.751 1.00 14.75 212 TYR A C 1
ATOM 1591 O O . TYR A 1 213 ? -2.697 60.714 5.298 1.00 13.43 212 TYR A O 1
ATOM 1600 N N . PRO A 1 214 ? -0.660 61.516 4.788 1.00 15.17 213 PRO A N 1
ATOM 1601 C CA . PRO A 1 214 ? 0.061 60.424 5.449 1.00 16.52 213 PRO A CA 1
ATOM 1602 C C . PRO A 1 214 ? -0.266 60.211 6.924 1.00 16.62 213 PRO A C 1
ATOM 1603 O O . PRO A 1 214 ? -0.149 59.097 7.434 1.00 18.35 213 PRO A O 1
ATOM 1607 N N . ASP A 1 215 ? -0.677 61.271 7.611 1.00 16.36 214 ASP A N 1
ATOM 1608 C CA . ASP A 1 215 ? -1.005 61.157 9.027 1.00 17.31 214 ASP A CA 1
ATOM 1609 C C . ASP A 1 215 ? -2.481 60.905 9.299 1.00 16.27 214 ASP A C 1
ATOM 1610 O O . ASP A 1 215 ? -2.873 60.677 10.445 1.00 17.70 214 ASP A O 1
ATOM 1615 N N . ASN A 1 216 ? -3.303 60.937 8.256 1.00 13.61 215 ASN A N 1
ATOM 1616 C CA . ASN A 1 216 ? -4.732 60.716 8.443 1.00 12.78 215 ASN A CA 1
ATOM 1617 C C . ASN A 1 216 ? -5.275 59.510 7.691 1.00 11.28 215 ASN A C 1
ATOM 1618 O O . ASN A 1 216 ? -6.416 59.109 7.913 1.00 11.81 215 ASN A O 1
ATOM 1623 N N . PHE A 1 217 ? -4.466 58.933 6.807 1.00 11.07 216 PHE A N 1
ATOM 1624 C CA . PHE A 1 217 ? -4.899 57.770 6.038 1.00 9.98 216 PHE A CA 1
ATOM 1625 C C . PHE A 1 217 ? -3.782 56.775 5.770 1.00 10.33 216 PHE A C 1
ATOM 1626 O O . PHE A 1 217 ? -2.719 57.135 5.259 1.00 12.58 216 PHE A O 1
ATOM 1634 N N . ARG A 1 218 ? -4.034 55.520 6.123 1.00 9.00 217 ARG A N 1
ATOM 1635 C CA . ARG A 1 218 ? -3.083 54.445 5.886 1.00 9.51 217 ARG A CA 1
ATOM 1636 C C . ARG A 1 218 ? -3.756 53.430 4.977 1.00 9.64 217 ARG A C 1
ATOM 1637 O O . ARG A 1 218 ? -4.924 53.074 5.181 1.00 10.27 217 ARG A O 1
ATOM 1645 N N . LEU A 1 219 ? -3.010 52.972 3.977 1.00 9.57 218 LEU A N 1
ATOM 1646 C CA . LEU A 1 219 ? -3.501 52.018 2.990 1.00 10.44 218 LEU A CA 1
ATOM 1647 C C . LEU A 1 219 ? -2.694 50.726 3.032 1.00 10.38 218 LEU A C 1
ATOM 1648 O O . LEU A 1 219 ? -1.473 50.743 2.868 1.00 13.05 218 LEU A O 1
ATOM 1653 N N . THR A 1 220 ? -3.383 49.612 3.256 1.00 10.32 219 THR A N 1
ATOM 1654 C CA . THR A 1 220 ? -2.746 48.301 3.323 1.00 10.16 219 THR A CA 1
ATOM 1655 C C . THR A 1 220 ? -3.438 47.345 2.361 1.00 10.57 219 THR A C 1
ATOM 1656 O O . THR A 1 220 ? -4.662 47.214 2.385 1.00 11.51 219 THR A O 1
ATOM 1660 N N . TYR A 1 221 ? -2.658 46.681 1.514 1.00 10.50 220 TYR A N 1
ATOM 1661 C CA . TYR A 1 221 ? -3.222 45.738 0.556 1.00 9.91 220 TYR A CA 1
ATOM 1662 C C . TYR A 1 221 ? -2.933 44.292 0.921 1.00 10.14 220 TYR A C 1
ATOM 1663 O O . TYR A 1 221 ? -1.919 43.987 1.548 1.00 10.89 220 TYR A O 1
ATOM 1672 N N . ALA A 1 222 ? -3.838 43.414 0.505 1.00 9.87 221 ALA A N 1
ATOM 1673 C CA . ALA A 1 222 ? -3.697 41.968 0.660 1.00 9.61 221 ALA A CA 1
ATOM 1674 C C . ALA A 1 222 ? -3.954 41.504 -0.773 1.00 9.71 221 ALA A C 1
ATOM 1675 O O . ALA A 1 222 ? -5.103 41.439 -1.208 1.00 10.04 221 ALA A O 1
ATOM 1677 N N . ILE A 1 223 ? -2.885 41.215 -1.512 1.00 10.39 222 ILE A N 1
ATOM 1678 C CA . ILE A 1 223 ? -2.993 40.803 -2.916 1.00 10.45 222 ILE A CA 1
ATOM 1679 C C . ILE A 1 223 ? -2.661 39.319 -3.030 1.00 11.30 222 ILE A C 1
ATOM 1680 O O . ILE A 1 223 ? -1.492 38.933 -3.072 1.00 11.82 222 ILE A O 1
ATOM 1685 N N . SER A 1 224 ? -3.702 38.494 -3.106 1.00 11.45 223 SER A N 1
ATOM 1686 C CA . SER A 1 224 ? -3.546 37.042 -3.127 1.00 11.07 223 SER A CA 1
ATOM 1687 C C . SER A 1 224 ? -2.640 36.392 -4.163 1.00 11.91 223 SER A C 1
ATOM 1688 O O . SER A 1 224 ? -1.921 35.447 -3.832 1.00 12.65 223 SER A O 1
ATOM 1691 N N . ARG A 1 225 ? -2.660 36.877 -5.400 1.00 11.66 224 ARG A N 1
ATOM 1692 C CA . ARG A 1 225 ? -1.832 36.278 -6.445 1.00 11.58 224 ARG A CA 1
ATOM 1693 C C . ARG A 1 225 ? -0.423 36.864 -6.515 1.00 11.34 224 ARG A C 1
ATOM 1694 O O . ARG A 1 225 ? 0.386 36.442 -7.344 1.00 11.31 224 ARG A O 1
ATOM 1702 N N . GLU A 1 226 ? -0.117 37.813 -5.636 1.00 10.44 225 GLU A N 1
ATOM 1703 C CA . GLU A 1 226 ? 1.189 38.469 -5.649 1.00 10.23 225 GLU A CA 1
ATOM 1704 C C . GLU A 1 226 ? 1.939 38.432 -4.321 1.00 10.84 225 GLU A C 1
ATOM 1705 O O . GLU A 1 226 ? 3.117 38.788 -4.262 1.00 11.59 225 GLU A O 1
ATOM 1711 N N . GLN A 1 227 ? 1.259 38.005 -3.263 1.00 11.26 226 GLN A N 1
ATOM 1712 C CA . GLN A 1 227 ? 1.858 37.965 -1.934 1.00 12.04 226 GLN A CA 1
ATOM 1713 C C . GLN A 1 227 ? 1.481 36.691 -1.191 1.00 12.05 226 GLN A C 1
ATOM 1714 O O . GLN A 1 227 ? 0.420 36.118 -1.422 1.00 12.82 226 GLN A O 1
ATOM 1720 N N . LYS A 1 228 ? 2.364 36.254 -0.296 1.00 13.68 227 LYS A N 1
ATOM 1721 C CA . LYS A 1 228 ? 2.126 35.055 0.501 1.00 14.49 227 LYS A CA 1
ATOM 1722 C C . LYS A 1 228 ? 2.150 35.428 1.979 1.00 14.62 227 LYS A C 1
ATOM 1723 O O . LYS A 1 228 ? 2.923 36.295 2.390 1.00 14.85 227 LYS A O 1
ATOM 1729 N N . ASN A 1 229 ? 1.303 34.779 2.772 1.00 16.18 228 ASN A N 1
ATOM 1730 C CA . ASN A 1 229 ? 1.273 35.035 4.207 1.00 17.35 228 ASN A CA 1
ATOM 1731 C C . ASN A 1 229 ? 2.413 34.235 4.844 1.00 18.64 228 ASN A C 1
ATOM 1732 O O . ASN A 1 229 ? 3.077 33.449 4.166 1.00 18.66 228 ASN A O 1
ATOM 1737 N N . PRO A 1 230 ? 2.663 34.430 6.149 1.00 19.71 229 PRO A N 1
ATOM 1738 C CA . PRO A 1 230 ? 3.744 33.699 6.821 1.00 21.68 229 PRO A CA 1
ATOM 1739 C C . PRO A 1 230 ? 3.666 32.173 6.726 1.00 22.91 229 PRO A C 1
ATOM 1740 O O . PRO A 1 230 ? 4.675 31.490 6.897 1.00 24.90 229 PRO A O 1
ATOM 1744 N N . GLN A 1 231 ? 2.476 31.645 6.454 1.00 23.92 230 GLN A N 1
ATOM 1745 C CA . GLN A 1 231 ? 2.287 30.199 6.342 1.00 24.77 230 GLN A CA 1
ATOM 1746 C C . GLN A 1 231 ? 2.604 29.697 4.934 1.00 24.32 230 GLN A C 1
ATOM 1747 O O . GLN A 1 231 ? 2.656 28.490 4.695 1.00 25.17 230 GLN A O 1
ATOM 1753 N N . GLY A 1 232 ? 2.808 30.624 4.005 1.00 22.68 231 GLY A N 1
ATOM 1754 C CA . GLY A 1 232 ? 3.111 30.240 2.638 1.00 21.02 231 GLY A CA 1
ATOM 1755 C C . GLY A 1 232 ? 1.882 30.217 1.749 1.00 20.17 231 GLY A C 1
ATOM 1756 O O . GLY A 1 232 ? 1.969 29.897 0.563 1.00 20.58 231 GLY A O 1
ATOM 1757 N N . GLY A 1 233 ? 0.731 30.553 2.319 1.00 19.59 232 GLY A N 1
ATOM 1758 C CA . GLY A 1 233 ? -0.493 30.571 1.541 1.00 17.99 232 GLY A CA 1
ATOM 1759 C C . GLY A 1 233 ? -0.693 31.932 0.903 1.00 16.17 232 GLY A C 1
ATOM 1760 O O . GLY A 1 233 ? 0.040 32.873 1.210 1.00 15.96 232 GLY A O 1
ATOM 1761 N N . ARG A 1 234 ? -1.669 32.038 0.007 1.00 16.17 233 ARG A N 1
ATOM 1762 C CA . ARG A 1 234 ? -1.951 33.315 -0.644 1.00 15.08 233 ARG A CA 1
ATOM 1763 C C . ARG A 1 234 ? -2.384 34.327 0.411 1.00 15.37 233 ARG A C 1
ATOM 1764 O O . ARG A 1 234 ? -3.044 33.972 1.389 1.00 15.92 233 ARG A O 1
ATOM 1772 N N . MET A 1 235 ? -2.005 35.584 0.207 1.00 13.40 234 MET A N 1
ATOM 1773 C CA . MET A 1 235 ? -2.327 36.659 1.143 1.00 13.30 234 MET A CA 1
ATOM 1774 C C . MET A 1 235 ? -3.764 37.154 1.022 1.00 13.72 234 MET A C 1
ATOM 1775 O O . MET A 1 235 ? -4.182 37.615 -0.037 1.00 12.92 234 MET A O 1
ATOM 1780 N N . TYR A 1 236 ? -4.515 37.057 2.114 1.00 12.52 235 TYR A N 1
ATOM 1781 C CA . TYR A 1 236 ? -5.894 37.528 2.134 1.00 13.05 235 TYR A CA 1
ATOM 1782 C C . TYR A 1 236 ? -6.036 38.564 3.238 1.00 13.25 235 TYR A C 1
ATOM 1783 O O . TYR A 1 236 ? -5.163 38.688 4.095 1.00 12.68 235 TYR A O 1
ATOM 1792 N N . ILE A 1 237 ? -7.136 39.309 3.215 1.00 13.03 236 ILE A N 1
ATOM 1793 C CA . ILE A 1 237 ? -7.356 40.349 4.207 1.00 13.60 236 ILE A CA 1
ATOM 1794 C C . ILE A 1 237 ? -7.203 39.858 5.647 1.00 13.28 236 ILE A C 1
ATOM 1795 O O . ILE A 1 237 ? -6.632 40.560 6.479 1.00 13.53 236 ILE A O 1
ATOM 1800 N N . GLN A 1 238 ? -7.695 38.658 5.944 1.00 14.96 237 GLN A N 1
ATOM 1801 C CA . GLN A 1 238 ? -7.578 38.123 7.298 1.00 15.94 237 GLN A CA 1
ATOM 1802 C C . GLN A 1 238 ? -6.118 38.009 7.729 1.00 15.35 237 GLN A C 1
ATOM 1803 O O . GLN A 1 238 ? -5.795 38.157 8.910 1.00 15.15 237 GLN A O 1
ATOM 1809 N N . ASP A 1 239 ? -5.233 37.746 6.773 1.00 13.74 238 ASP A N 1
ATOM 1810 C CA . ASP A 1 239 ? -3.814 37.625 7.079 1.00 13.17 238 ASP A CA 1
ATOM 1811 C C . ASP A 1 239 ? -3.223 38.983 7.448 1.00 12.95 238 ASP A C 1
ATOM 1812 O O . ASP A 1 239 ? -2.376 39.077 8.338 1.00 13.20 238 ASP A O 1
ATOM 1817 N N . ARG A 1 240 ? -3.669 40.037 6.770 1.00 12.21 239 ARG A N 1
ATOM 1818 C CA . ARG A 1 240 ? -3.176 41.377 7.071 1.00 11.41 239 ARG A CA 1
ATOM 1819 C C . ARG A 1 240 ? -3.718 41.842 8.415 1.00 11.95 239 ARG A C 1
ATOM 1820 O O . ARG A 1 240 ? -3.034 42.547 9.153 1.00 12.44 239 ARG A O 1
ATOM 1828 N N . VAL A 1 241 ? -4.948 41.450 8.734 1.00 11.65 240 VAL A N 1
ATOM 1829 C CA . VAL A 1 241 ? -5.540 41.838 10.007 1.00 12.75 240 VAL A CA 1
ATOM 1830 C C . VAL A 1 241 ? -4.788 41.147 11.143 1.00 13.25 240 VAL A C 1
ATOM 1831 O O . VAL A 1 241 ? -4.550 41.745 12.190 1.00 13.57 240 VAL A O 1
ATOM 1835 N N . ALA A 1 242 ? -4.398 39.894 10.931 1.00 13.71 241 ALA A N 1
ATOM 1836 C CA . ALA A 1 242 ? -3.649 39.161 11.947 1.00 13.66 241 ALA A CA 1
ATOM 1837 C C . ALA A 1 242 ? -2.284 39.820 12.128 1.00 13.54 241 ALA A C 1
ATOM 1838 O O . ALA A 1 242 ? -1.807 40.002 13.249 1.00 15.33 241 ALA A O 1
ATOM 1840 N N . GLU A 1 243 ? -1.666 40.184 11.010 1.00 13.20 242 GLU A N 1
ATOM 1841 C CA . GLU A 1 243 ? -0.357 40.826 11.018 1.00 12.99 242 GLU A CA 1
ATOM 1842 C C . GLU A 1 243 ? -0.381 42.138 11.798 1.00 12.94 242 GLU A C 1
ATOM 1843 O O . GLU A 1 243 ? 0.577 42.477 12.493 1.00 15.32 242 GLU A O 1
ATOM 1849 N N . HIS A 1 244 ? -1.484 42.872 11.680 1.00 12.69 243 HIS A N 1
ATOM 1850 C CA . HIS A 1 244 ? -1.624 44.156 12.356 1.00 12.05 243 HIS A CA 1
ATOM 1851 C C . HIS A 1 244 ? -2.670 44.138 13.461 1.00 12.08 243 HIS A C 1
ATOM 1852 O O . HIS A 1 244 ? -3.210 45.179 13.825 1.00 12.51 243 HIS A O 1
ATOM 1859 N N . ALA A 1 245 ? -2.939 42.959 14.008 1.00 11.82 244 ALA A N 1
ATOM 1860 C CA . ALA A 1 245 ? -3.950 42.816 15.049 1.00 12.22 244 ALA A CA 1
ATOM 1861 C C . ALA A 1 245 ? -3.753 43.707 16.269 1.00 11.75 244 ALA A C 1
ATOM 1862 O O . ALA A 1 245 ? -4.709 44.319 16.743 1.00 12.14 244 ALA A O 1
ATOM 1864 N N . ASP A 1 246 ? -2.530 43.786 16.785 1.00 12.60 245 ASP A N 1
ATOM 1865 C CA . ASP A 1 246 ? -2.296 44.618 17.958 1.00 13.11 245 ASP A CA 1
ATOM 1866 C C . ASP A 1 246 ? -2.581 46.090 17.663 1.00 13.60 245 ASP A C 1
ATOM 1867 O O . ASP A 1 246 ? -3.238 46.766 18.456 1.00 13.61 245 ASP A O 1
ATOM 1872 N N . GLN A 1 247 ? -2.104 46.579 16.521 1.00 14.08 246 GLN A N 1
ATOM 1873 C CA . GLN A 1 247 ? -2.328 47.972 16.137 1.00 13.60 246 GLN A CA 1
ATOM 1874 C C . GLN A 1 247 ? -3.820 48.254 15.980 1.00 13.40 246 GLN A C 1
ATOM 1875 O O . GLN A 1 247 ? -4.314 49.291 16.423 1.00 13.65 246 GLN A O 1
ATOM 1881 N N . LEU A 1 248 ? -4.536 47.332 15.347 1.00 10.84 247 LEU A N 1
ATOM 1882 C CA . LEU A 1 248 ? -5.969 47.513 15.138 1.00 10.47 247 LEU A CA 1
ATOM 1883 C C . LEU A 1 248 ? -6.736 47.507 16.455 1.00 10.35 247 LEU A C 1
ATOM 1884 O O . LEU A 1 248 ? -7.609 48.348 16.676 1.00 9.92 247 LEU A O 1
ATOM 1889 N N . TRP A 1 249 ? -6.412 46.562 17.332 1.00 10.14 248 TRP A N 1
ATOM 1890 C CA . TRP A 1 249 ? -7.078 46.480 18.627 1.00 9.64 248 TRP A CA 1
ATOM 1891 C C . TRP A 1 249 ? -6.842 47.766 19.423 1.00 10.41 248 TRP A C 1
ATOM 1892 O O . TRP A 1 249 ? -7.757 48.299 20.053 1.00 10.72 248 TRP A O 1
ATOM 1903 N N . GLN A 1 250 ? -5.614 48.269 19.381 1.00 10.49 249 GLN A N 1
ATOM 1904 C CA . GLN A 1 250 ? -5.282 49.493 20.097 1.00 10.84 249 GLN A CA 1
ATOM 1905 C C . GLN A 1 250 ? -6.164 50.654 19.640 1.00 10.65 249 GLN A C 1
ATOM 1906 O O . GLN A 1 250 ? -6.603 51.464 20.455 1.00 12.29 249 GLN A O 1
ATOM 1912 N N . LEU A 1 251 ? -6.424 50.734 18.339 1.00 10.32 250 LEU A N 1
ATOM 1913 C CA . LEU A 1 251 ? -7.273 51.792 17.800 1.00 9.76 250 LEU A CA 1
ATOM 1914 C C . LEU A 1 251 ? -8.735 51.570 18.182 1.00 9.35 250 LEU A C 1
ATOM 1915 O O . LEU A 1 251 ? -9.451 52.512 18.522 1.00 9.08 250 LEU A O 1
ATOM 1920 N N . ILE A 1 252 ? -9.166 50.315 18.131 1.00 9.06 251 ILE A N 1
ATOM 1921 C CA . ILE A 1 252 ? -10.540 49.961 18.454 1.00 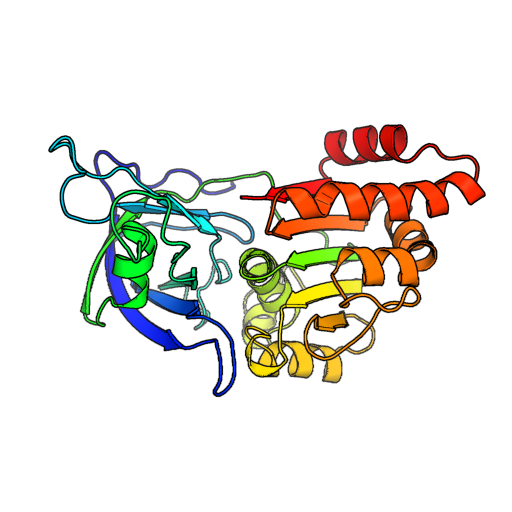9.73 251 ILE A CA 1
ATOM 1922 C C . ILE A 1 252 ? -10.921 50.312 19.893 1.00 9.93 251 ILE A C 1
ATOM 1923 O O . ILE A 1 252 ? -12.085 50.586 20.174 1.00 10.80 251 ILE A O 1
ATOM 1928 N N . LYS A 1 253 ? -9.941 50.334 20.793 1.00 9.81 252 LYS A N 1
ATOM 1929 C CA . LYS A 1 253 ? -10.212 50.657 22.195 1.00 10.87 252 LYS A CA 1
ATOM 1930 C C . LYS A 1 253 ? -10.679 52.096 22.417 1.00 10.89 252 LYS A C 1
ATOM 1931 O O . LYS A 1 253 ? -11.239 52.411 23.468 1.00 11.09 252 LYS A O 1
ATOM 1937 N N . ASN A 1 254 ? -10.441 52.963 21.438 1.00 10.63 253 ASN A N 1
ATOM 1938 C CA . ASN A 1 254 ? -10.840 54.368 21.532 1.00 10.29 253 ASN A CA 1
ATOM 1939 C C . ASN A 1 254 ? -12.356 54.470 21.388 1.00 11.01 253 ASN A C 1
ATOM 1940 O O . ASN A 1 254 ? -12.931 53.917 20.452 1.00 10.53 253 ASN A O 1
ATOM 1945 N N . GLN A 1 255 ? -12.988 55.182 22.318 1.00 11.09 254 GLN A N 1
ATOM 1946 C CA . GLN A 1 255 ? -14.438 55.371 22.316 1.00 12.06 254 GLN A CA 1
ATOM 1947 C C . GLN A 1 255 ? -14.979 55.993 21.032 1.00 13.15 254 GLN A C 1
ATOM 1948 O O . GLN A 1 255 ? -16.169 55.866 20.738 1.00 14.29 254 GLN A O 1
ATOM 1954 N N . LYS A 1 256 ? -14.120 56.672 20.276 1.00 12.72 255 LYS A N 1
ATOM 1955 C CA . LYS A 1 256 ? -14.559 57.312 19.040 1.00 14.53 255 LYS A CA 1
ATOM 1956 C C . LYS A 1 256 ? -14.210 56.557 17.763 1.00 14.26 255 LYS A C 1
ATOM 1957 O O . LYS A 1 256 ? -14.484 57.038 16.662 1.00 16.87 255 LYS A O 1
ATOM 1963 N N . THR A 1 257 ? -13.615 55.378 17.897 1.00 11.78 256 THR A N 1
ATOM 1964 C CA . THR A 1 257 ? -13.254 54.592 16.725 1.00 11.72 256 THR A CA 1
ATOM 1965 C C . THR A 1 257 ? -14.425 53.768 16.191 1.00 12.08 256 THR A C 1
ATOM 1966 O O . THR A 1 257 ? -15.160 53.139 16.955 1.00 11.94 256 THR A O 1
ATOM 1970 N N . HIS A 1 258 ? -14.597 53.799 14.873 1.00 10.57 257 HIS A N 1
ATOM 1971 C CA . HIS A 1 258 ? -15.637 53.031 14.196 1.00 10.61 257 HIS A CA 1
ATOM 1972 C C . HIS A 1 258 ? -14.957 52.084 13.220 1.00 9.74 257 HIS A C 1
ATOM 1973 O O . HIS A 1 258 ? -13.961 52.448 12.593 1.00 11.03 257 HIS A O 1
ATOM 1980 N N . THR A 1 259 ? -15.491 50.874 13.091 1.00 9.15 258 THR A N 1
ATOM 1981 C CA . THR A 1 259 ? -14.931 49.896 12.168 1.00 9.46 258 THR A CA 1
ATOM 1982 C C . THR A 1 259 ? -16.008 49.466 11.180 1.00 10.01 258 THR A C 1
ATOM 1983 O O . THR A 1 259 ? -17.159 49.238 11.562 1.00 10.06 258 THR A O 1
ATOM 1987 N N . TYR A 1 260 ? -15.625 49.377 9.910 1.00 9.98 259 TYR A N 1
ATOM 1988 C CA . TYR A 1 260 ? -16.539 48.979 8.850 1.00 9.53 259 TYR A CA 1
ATOM 1989 C C . TYR A 1 260 ? -15.981 47.770 8.125 1.00 9.09 259 TYR A C 1
ATOM 1990 O O . TYR A 1 260 ? -14.816 47.752 7.731 1.00 10.03 259 TYR A O 1
ATOM 1999 N N . ILE A 1 261 ? -16.823 46.761 7.955 1.00 10.23 260 ILE A N 1
ATOM 2000 C CA . ILE A 1 261 ? -16.436 45.534 7.280 1.00 10.95 260 ILE A CA 1
ATOM 2001 C C . ILE A 1 261 ? -17.390 45.299 6.120 1.00 10.59 260 ILE A C 1
ATOM 2002 O O . ILE A 1 261 ? -18.603 45.241 6.308 1.00 11.68 260 ILE A O 1
ATOM 2007 N N . CYS A 1 262 ? -16.843 45.169 4.917 1.00 10.56 261 CYS A N 1
ATOM 2008 C CA . CYS A 1 262 ? -17.679 44.949 3.747 1.00 10.72 261 CYS A CA 1
ATOM 2009 C C . CYS A 1 262 ? -16.972 44.022 2.767 1.00 10.66 261 CYS A C 1
ATOM 2010 O O . CYS A 1 262 ? -15.800 44.221 2.438 1.00 10.28 261 CYS A O 1
ATOM 2013 N N . GLY A 1 263 ? -17.695 43.005 2.312 1.00 12.10 262 GLY A N 1
ATOM 2014 C CA . GLY A 1 263 ? -17.134 42.043 1.383 1.00 15.12 262 GLY A CA 1
ATOM 2015 C C . GLY A 1 263 ? -17.795 40.689 1.562 1.00 16.68 262 GLY A C 1
ATOM 2016 O O . GLY A 1 263 ? -18.912 40.616 2.064 1.00 16.14 262 GLY A O 1
ATOM 2017 N N . PRO A 1 264 ? -17.128 39.595 1.160 1.00 18.67 263 PRO A N 1
ATOM 2018 C CA . PRO A 1 264 ? -17.669 38.236 1.283 1.00 20.44 263 PRO A CA 1
ATOM 2019 C C . PRO A 1 264 ? -17.924 37.842 2.736 1.00 21.89 263 PRO A C 1
ATOM 2020 O O . PRO A 1 264 ? -17.141 38.175 3.622 1.00 22.26 263 PRO A O 1
ATOM 2024 N N . PRO A 1 265 ? -19.024 37.117 2.995 1.00 23.93 264 PRO A N 1
ATOM 2025 C CA . PRO A 1 265 ? -19.373 36.684 4.352 1.00 25.12 264 PRO A CA 1
ATOM 2026 C C . PRO A 1 265 ? -18.256 35.970 5.122 1.00 25.49 264 PRO A C 1
ATOM 2027 O O . PRO A 1 265 ? -18.093 36.184 6.323 1.00 25.66 264 PRO A O 1
ATOM 2031 N N . PRO A 1 266 ? -17.477 35.110 4.444 1.00 25.48 265 PRO A N 1
ATOM 2032 C CA . PRO A 1 266 ? -16.393 34.388 5.121 1.00 25.48 265 PRO A CA 1
ATOM 2033 C C . PRO A 1 266 ? -15.269 35.251 5.700 1.00 25.28 265 PRO A C 1
ATOM 2034 O O . PRO A 1 266 ? -14.429 34.752 6.447 1.00 25.76 265 PRO A O 1
ATOM 2038 N N . MET A 1 267 ? -15.252 36.538 5.366 1.00 23.67 266 MET A N 1
ATOM 2039 C CA . MET A 1 267 ? -14.194 37.421 5.852 1.00 22.81 266 MET A CA 1
ATOM 2040 C C . MET A 1 267 ? -14.277 37.738 7.344 1.00 21.72 266 MET A C 1
ATOM 2041 O O . MET A 1 267 ? -13.258 38.017 7.977 1.00 20.73 266 MET A O 1
ATOM 2046 N N . GLU A 1 268 ? -15.480 37.681 7.906 1.00 21.20 267 GLU A N 1
ATOM 2047 C CA . GLU A 1 268 ? -15.676 37.990 9.321 1.00 21.09 267 GLU A CA 1
ATOM 2048 C C . GLU A 1 268 ? -14.953 37.060 10.293 1.00 20.47 267 GLU A C 1
ATOM 2049 O O . GLU A 1 268 ? -14.354 37.521 11.267 1.00 19.12 267 GLU A O 1
ATOM 2055 N N . GLU A 1 269 ? -15.012 35.756 10.036 1.00 20.24 268 GLU A N 1
ATOM 2056 C CA . GLU A 1 269 ? -14.379 34.771 10.912 1.00 20.22 268 GLU A CA 1
ATOM 2057 C C . GLU A 1 269 ? -12.898 35.027 11.177 1.00 18.90 268 GLU A C 1
ATOM 2058 O O . GLU A 1 269 ? -12.464 35.051 12.330 1.00 18.07 268 GLU A O 1
ATOM 2064 N N . GLY A 1 270 ? -12.126 35.211 10.110 1.00 17.85 269 GLY A N 1
ATOM 2065 C CA . GLY A 1 270 ? -10.700 35.449 10.259 1.00 17.23 269 GLY A CA 1
ATOM 2066 C C . GLY A 1 270 ? -10.380 36.747 10.973 1.00 15.77 269 GLY A C 1
ATOM 2067 O O . GLY A 1 270 ? -9.415 36.830 11.738 1.00 16.25 269 GLY A O 1
ATOM 2068 N N . ILE A 1 271 ? -11.188 37.770 10.722 1.00 15.71 270 ILE A N 1
ATOM 2069 C CA . ILE A 1 271 ? -10.982 39.063 11.355 1.00 14.85 270 ILE A CA 1
ATOM 2070 C C . ILE A 1 271 ? -11.219 38.946 12.859 1.00 15.01 270 ILE A C 1
ATOM 2071 O O . ILE A 1 271 ? -10.437 39.463 13.657 1.00 14.68 270 ILE A O 1
ATOM 2076 N N . ASP A 1 272 ? -12.283 38.250 13.249 1.00 14.88 271 ASP A N 1
ATOM 2077 C CA . ASP A 1 272 ? -12.581 38.077 14.666 1.00 14.64 271 ASP A CA 1
ATOM 2078 C C . ASP A 1 272 ? -11.514 37.253 15.376 1.00 14.55 271 ASP A C 1
ATOM 2079 O O . ASP A 1 272 ? -11.158 37.546 16.514 1.00 14.53 271 ASP A O 1
ATOM 2084 N N . ALA A 1 273 ? -11.005 36.218 14.712 1.00 14.33 272 ALA A N 1
ATOM 2085 C CA . ALA A 1 273 ? -9.981 35.380 15.324 1.00 14.51 272 ALA A CA 1
ATOM 2086 C C . ALA A 1 273 ? -8.724 36.201 15.596 1.00 14.93 272 ALA A C 1
ATOM 2087 O O . ALA A 1 273 ? -8.088 36.058 16.639 1.00 15.76 272 ALA A O 1
ATOM 2089 N N . ALA A 1 274 ? -8.381 37.071 14.651 1.00 14.82 273 ALA A N 1
ATOM 2090 C CA . ALA A 1 274 ? -7.203 37.918 14.773 1.00 15.16 273 ALA A CA 1
ATOM 2091 C C . ALA A 1 274 ? -7.346 38.906 15.925 1.00 14.81 273 ALA A C 1
ATOM 2092 O O . ALA A 1 274 ? -6.461 39.024 16.775 1.00 15.18 273 ALA A O 1
ATOM 2094 N N . LEU A 1 275 ? -8.465 39.621 15.953 1.00 14.06 274 LEU A N 1
ATOM 2095 C CA . LEU A 1 275 ? -8.700 40.597 17.005 1.00 14.02 274 LEU A CA 1
ATOM 2096 C C . LEU A 1 275 ? -8.872 39.930 18.363 1.00 14.46 274 LEU A C 1
ATOM 2097 O O . LEU A 1 275 ? -8.507 40.499 19.392 1.00 14.60 274 LEU A O 1
ATOM 2102 N N . SER A 1 276 ? -9.419 38.718 18.369 1.00 13.98 275 SER A N 1
ATOM 2103 C CA . SER A 1 276 ? -9.616 37.997 19.620 1.00 14.72 275 SER A CA 1
ATOM 2104 C C . SER A 1 276 ? -8.270 37.705 20.277 1.00 13.92 275 SER A C 1
ATOM 2105 O O . SER A 1 276 ? -8.119 37.842 21.490 1.00 14.71 275 SER A O 1
ATOM 2108 N N . ALA A 1 277 ? -7.289 37.308 19.473 1.00 13.42 276 ALA A N 1
ATOM 2109 C CA . ALA A 1 277 ? -5.962 37.012 20.000 1.00 13.73 276 ALA A CA 1
ATOM 2110 C C . ALA A 1 277 ? -5.298 38.277 20.545 1.00 13.93 276 ALA A C 1
ATOM 2111 O O . ALA A 1 277 ? -4.585 38.232 21.548 1.00 14.50 276 ALA A O 1
ATOM 2113 N N . ALA A 1 278 ? -5.533 39.408 19.886 1.00 13.14 277 ALA A N 1
ATOM 2114 C CA . ALA A 1 278 ? -4.945 40.670 20.322 1.00 13.48 277 ALA A CA 1
ATOM 2115 C C . ALA A 1 278 ? -5.560 41.146 21.634 1.00 13.25 277 ALA A C 1
ATOM 2116 O O . ALA A 1 278 ? -4.847 41.506 22.572 1.00 13.80 277 ALA A O 1
ATOM 2118 N N . ALA A 1 279 ? -6.887 41.143 21.698 1.00 12.80 278 ALA A N 1
ATOM 2119 C CA . ALA A 1 279 ? -7.596 41.588 22.892 1.00 12.06 278 ALA A CA 1
ATOM 2120 C C . ALA A 1 279 ? -7.298 40.704 24.098 1.00 12.92 278 ALA A C 1
ATOM 2121 O O . ALA A 1 279 ? -7.215 41.191 25.225 1.00 12.32 278 ALA A O 1
ATOM 2123 N N . ALA A 1 280 ? -7.132 39.407 23.855 1.00 13.58 279 ALA A N 1
ATOM 2124 C CA . ALA A 1 280 ? -6.860 38.460 24.931 1.00 13.65 279 ALA A CA 1
ATOM 2125 C C . ALA A 1 280 ? -5.583 38.797 25.692 1.00 13.90 279 ALA A C 1
ATOM 2126 O O . ALA A 1 280 ? -5.467 38.499 26.878 1.00 14.44 279 ALA A O 1
ATOM 2128 N N . LYS A 1 281 ? -4.628 39.424 25.014 1.00 14.13 280 LYS A N 1
ATOM 2129 C CA . LYS A 1 281 ? -3.372 39.790 25.657 1.00 14.85 280 LYS A CA 1
ATOM 2130 C C . LYS A 1 281 ? -3.594 40.777 26.800 1.00 14.85 280 LYS A C 1
ATOM 2131 O O . LYS A 1 281 ? -2.769 40.884 27.709 1.00 15.43 280 LYS A O 1
ATOM 2137 N N . GLU A 1 282 ? -4.712 41.495 26.751 1.00 14.92 281 GLU A N 1
ATOM 2138 C CA . GLU A 1 282 ? -5.047 42.474 27.779 1.00 15.33 281 GLU A CA 1
ATOM 2139 C C . GLU A 1 282 ? -6.208 42.002 28.652 1.00 15.23 281 GLU A C 1
ATOM 2140 O O . GLU A 1 282 ? -6.843 42.794 29.348 1.00 15.73 281 GLU A O 1
ATOM 2146 N N . GLY A 1 283 ? -6.479 40.702 28.608 1.00 14.75 282 GLY A N 1
ATOM 2147 C CA . GLY A 1 283 ? -7.551 40.139 29.410 1.00 15.62 282 GLY A CA 1
ATOM 2148 C C . GLY A 1 283 ? -8.950 40.482 28.939 1.00 16.02 282 GLY A C 1
ATOM 2149 O O . GLY A 1 283 ? -9.892 40.480 29.732 1.00 18.85 282 GLY A O 1
ATOM 2150 N N . VAL A 1 284 ? -9.095 40.771 27.650 1.00 14.48 283 VAL A N 1
ATOM 2151 C CA . VAL A 1 284 ? -10.399 41.110 27.096 1.00 14.66 283 VAL A CA 1
ATOM 2152 C C . VAL A 1 284 ? -10.887 40.028 26.136 1.00 13.89 283 VAL A C 1
ATOM 2153 O O . VAL A 1 284 ? -10.117 39.523 25.319 1.00 14.39 283 VAL A O 1
ATOM 2157 N N . THR A 1 285 ? -12.161 39.659 26.253 1.00 14.21 284 THR A N 1
ATOM 2158 C CA . THR A 1 285 ? -12.749 38.665 25.363 1.00 15.11 284 THR A CA 1
ATOM 2159 C C . THR A 1 285 ? -13.397 39.456 24.234 1.00 14.28 284 THR A C 1
ATOM 2160 O O . THR A 1 285 ? -14.425 40.109 24.427 1.00 14.16 284 THR A O 1
ATOM 2164 N N . TRP A 1 286 ? -12.778 39.400 23.059 1.00 14.35 285 TRP A N 1
ATOM 2165 C CA . TRP A 1 286 ? -13.256 40.138 21.897 1.00 14.16 285 TRP A CA 1
ATOM 2166 C C . TRP A 1 286 ? -14.735 39.967 21.571 1.00 14.62 285 TRP A C 1
ATOM 2167 O O . TRP A 1 286 ? -15.425 40.952 21.318 1.00 14.13 285 TRP A O 1
ATOM 2178 N N . SER A 1 287 ? -15.225 38.732 21.574 1.00 15.45 286 SER A N 1
ATOM 2179 C CA . SER A 1 287 ? -16.628 38.502 21.250 1.00 16.42 286 SER A CA 1
ATOM 2180 C C . SER A 1 287 ? -17.554 39.334 22.133 1.00 16.40 286 SER A C 1
ATOM 2181 O O . SER A 1 287 ? -18.580 39.826 21.668 1.00 16.99 286 SER A O 1
ATOM 2184 N N . ASP A 1 288 ? -17.191 39.508 23.401 1.00 16.05 287 ASP A N 1
ATOM 2185 C CA . ASP A 1 288 ? -18.016 40.306 24.304 1.00 16.21 287 ASP A CA 1
ATOM 2186 C C . ASP A 1 288 ? -17.841 41.803 24.059 1.00 15.44 287 ASP A C 1
ATOM 2187 O O . ASP A 1 288 ? -18.819 42.552 24.023 1.00 15.81 287 ASP A O 1
ATOM 2192 N N . TYR A 1 289 ? -16.593 42.235 23.894 1.00 14.60 288 TYR A N 1
ATOM 2193 C CA . TYR A 1 289 ? -16.292 43.640 23.643 1.00 13.54 288 TYR A CA 1
ATOM 2194 C C . TYR A 1 289 ? -16.988 44.071 22.351 1.00 13.86 288 TYR A C 1
ATOM 2195 O O . TYR A 1 289 ? -17.559 45.161 22.266 1.00 13.69 288 TYR A O 1
ATOM 2204 N N . GLN A 1 290 ? -16.940 43.193 21.354 1.00 14.38 289 GLN A N 1
ATOM 2205 C CA . GLN A 1 290 ? -17.551 43.446 20.054 1.00 14.89 289 GLN A CA 1
ATOM 2206 C C . GLN A 1 290 ? -19.062 43.627 20.173 1.00 14.87 289 GLN A C 1
ATOM 2207 O O . GLN A 1 290 ? -19.649 44.473 19.494 1.00 13.99 289 GLN A O 1
ATOM 2213 N N . LYS A 1 291 ? -19.695 42.830 21.028 1.00 15.73 290 LYS A N 1
ATOM 2214 C CA . LYS A 1 291 ? -21.138 42.944 21.213 1.00 17.43 290 LYS A CA 1
ATOM 2215 C C . LYS A 1 291 ? -21.484 44.348 21.692 1.00 17.08 290 LYS A C 1
ATOM 2216 O O . LYS A 1 291 ? -22.486 44.929 21.271 1.00 16.65 290 LYS A O 1
ATOM 2222 N N . ASP A 1 292 ? -20.651 44.894 22.572 1.00 16.58 291 ASP A N 1
ATOM 2223 C CA . ASP A 1 292 ? -20.878 46.237 23.092 1.00 16.45 291 ASP A CA 1
ATOM 2224 C C . ASP A 1 292 ? -20.650 47.284 22.007 1.00 15.49 291 ASP A C 1
ATOM 2225 O O . ASP A 1 292 ? -21.360 48.286 21.947 1.00 14.45 291 ASP A O 1
ATOM 2230 N N . LEU A 1 293 ? -19.656 47.054 21.153 1.00 14.59 292 LEU A N 1
ATOM 2231 C CA . LEU A 1 293 ? -19.371 47.985 20.068 1.00 13.02 292 LEU A CA 1
ATOM 2232 C C . LEU A 1 293 ? -20.556 48.030 19.114 1.00 13.96 292 LEU A C 1
ATOM 2233 O O . LEU A 1 293 ? -20.957 49.101 18.661 1.00 12.46 292 LEU A O 1
ATOM 2238 N N . LYS A 1 294 ? -21.113 46.860 18.817 1.00 14.36 293 LYS A N 1
ATOM 2239 C CA . LYS A 1 294 ? -22.257 46.771 17.917 1.00 15.84 293 LYS A CA 1
ATOM 2240 C C . LYS A 1 294 ? -23.451 47.502 18.521 1.00 16.10 293 LYS A C 1
ATOM 2241 O O . LYS A 1 294 ? -24.159 48.238 17.829 1.00 16.82 293 LYS A O 1
ATOM 2247 N N . LYS A 1 295 ? -23.660 47.306 19.818 1.00 17.40 294 LYS A N 1
ATOM 2248 C CA . LYS A 1 295 ? -24.762 47.946 20.525 1.00 18.46 294 LYS A CA 1
ATOM 2249 C C . LYS A 1 295 ? -24.592 49.464 20.522 1.00 17.86 294 LYS A C 1
ATOM 2250 O O . LYS A 1 295 ? -25.573 50.210 20.509 1.00 18.64 294 LYS A O 1
ATOM 2256 N N . ALA A 1 296 ? -23.341 49.916 20.526 1.00 16.05 295 ALA A N 1
ATOM 2257 C CA . ALA A 1 296 ? -23.035 51.342 20.526 1.00 15.52 295 ALA A CA 1
ATOM 2258 C C . ALA A 1 296 ? -23.024 51.915 19.110 1.00 15.55 295 ALA A C 1
ATOM 2259 O O . ALA A 1 296 ? -22.853 53.120 18.921 1.00 16.92 295 ALA A O 1
ATOM 2261 N N . GLY A 1 297 ? -23.202 51.043 18.123 1.00 14.97 296 GLY A N 1
ATOM 2262 C CA . GLY A 1 297 ? -23.216 51.478 16.737 1.00 14.33 296 GLY A CA 1
ATOM 2263 C C . GLY A 1 297 ? -21.841 51.814 16.194 1.00 13.87 296 GLY A C 1
ATOM 2264 O O . GLY A 1 297 ? -21.711 52.670 15.318 1.00 14.97 296 GLY A O 1
ATOM 2265 N N . ARG A 1 298 ? -20.814 51.138 16.700 1.00 12.21 297 ARG A N 1
ATOM 2266 C CA . ARG A 1 298 ? -19.453 51.398 16.250 1.00 11.87 297 ARG A CA 1
ATOM 2267 C C . ARG A 1 298 ? -18.787 50.229 15.530 1.00 10.87 297 ARG A C 1
ATOM 2268 O O . ARG A 1 298 ? -17.606 50.296 15.188 1.00 11.46 297 ARG A O 1
ATOM 2276 N N . TRP A 1 299 ? -19.545 49.158 15.310 1.00 11.18 298 TRP A N 1
ATOM 2277 C CA . TRP A 1 299 ? -19.050 47.993 14.584 1.00 11.52 298 TRP A CA 1
ATOM 2278 C C . TRP A 1 299 ? -20.067 47.782 13.468 1.00 11.67 298 TRP A C 1
ATOM 2279 O O . TRP A 1 299 ? -21.158 47.250 13.695 1.00 13.78 298 TRP A O 1
ATOM 2290 N N . HIS A 1 300 ? -19.695 48.212 12.266 1.00 10.49 299 HIS A N 1
ATOM 2291 C CA . HIS A 1 300 ? -20.559 48.157 11.089 1.00 10.92 299 HIS A CA 1
ATOM 2292 C C . HIS A 1 300 ? -20.199 47.035 10.123 1.00 10.54 299 HIS A C 1
ATOM 2293 O O . HIS A 1 300 ? -19.077 46.979 9.628 1.00 11.34 299 HIS A O 1
ATOM 2300 N N . VAL A 1 301 ? -21.161 46.166 9.829 1.00 10.42 300 VAL A N 1
ATOM 2301 C CA . VAL A 1 301 ? -20.915 45.051 8.926 1.00 11.58 300 VAL A CA 1
ATOM 2302 C C . VAL A 1 301 ? -21.931 44.941 7.794 1.00 11.59 300 VAL A C 1
ATOM 2303 O O . VAL A 1 301 ? -23.135 45.094 8.003 1.00 13.84 300 VAL A O 1
ATOM 2307 N N . GLU A 1 302 ? -21.425 44.683 6.593 1.00 11.82 301 GLU A N 1
ATOM 2308 C CA . GLU A 1 302 ? -22.262 44.499 5.418 1.00 12.60 301 GLU A CA 1
ATOM 2309 C C . GLU A 1 302 ? -21.570 43.493 4.511 1.00 13.13 301 GLU A C 1
ATOM 2310 O O . GLU A 1 302 ? -20.666 43.842 3.755 1.00 13.15 301 GLU A O 1
ATOM 2316 N N . THR A 1 303 ? -21.983 42.234 4.602 1.00 14.40 302 THR A N 1
ATOM 2317 C CA . THR A 1 303 ? -21.387 41.197 3.773 1.00 15.52 302 THR A CA 1
ATOM 2318 C C . THR A 1 303 ? -22.443 40.584 2.865 1.00 15.05 302 THR A C 1
ATOM 2319 O O . THR A 1 303 ? -23.632 40.568 3.196 1.00 17.24 302 THR A O 1
ATOM 2323 N N . TYR A 1 304 ? -22.001 40.089 1.716 1.00 15.50 303 TYR A N 1
ATOM 2324 C CA . TYR A 1 304 ? -22.904 39.493 0.738 1.00 15.45 303 TYR A CA 1
ATOM 2325 C C . TYR A 1 304 ? -22.130 38.601 -0.223 1.00 17.71 303 TYR A C 1
ATOM 2326 O O . TYR A 1 304 ? -22.725 37.844 -0.991 1.00 20.07 303 TYR A O 1
#

Organism: Nostoc sp. (strain ATCC 29151 / PCC 7119) (NCBI:txid1168)

CATH classification: 2.40.30.10 (+1 more: 3.40.50.80)

B-factor: mean 18.11, std 10.15, range [7.63, 57.54]

Foldseek 3Di:
DFDKWQDDPVGFQKWFWADWAWQQDPPFPFTKIKTKTFQPPHDDFHAFFWKKWWQAADADPVRHGGDTDIFHWQAGRCGPVNNNTMTIGIATWDWDQQPPPHGIDTDRPRVCRNPDDGGDIIGMTIGDDDQGDDDLDLAFEEEEEEEQSQCRSVNNVLCCAAPPSNCVVCVSHNHDYAYEYEYEDAAPSSPGPVVVLVVRCVVCVPRYHYHYQHFNPDAAPVRHGGGSLSVCLVCLLVVLVSVVDPRYAYEYEEAPVVVVSNQVSNQVNQVVVVDGSVVVVVVCVVVSRYGYDHD

Solvent-accessible surface area: 13990 Å² total; per-residue (Å²): 189,35,26,60,52,70,42,134,75,136,60,28,15,80,1,109,5,72,28,27,100,91,28,24,96,168,71,24,81,37,65,2,19,23,0,30,0,31,11,73,88,31,88,9,135,7,31,5,4,0,9,0,0,0,26,4,88,53,93,49,185,118,46,130,88,19,160,58,78,102,34,15,0,0,0,2,72,24,1,45,79,42,58,90,114,6,0,0,0,8,1,95,10,90,90,88,125,110,93,82,101,72,120,70,31,119,12,73,3,10,33,54,0,8,110,14,119,74,54,40,118,1,101,0,4,1,0,37,36,130,86,3,37,21,25,119,46,39,90,1,22,1,3,0,2,0,8,12,16,0,0,3,0,0,13,0,0,0,12,8,0,3,47,96,53,4,48,87,47,3,112,112,2,83,7,133,9,51,0,3,0,1,0,12,10,38,13,44,25,6,6,3,17,40,103,55,1,59,86,5,60,148,97,40,92,123,31,1,81,22,15,37,1,10,7,125,93,52,130,18,126,144,51,32,101,11,100,11,64,26,39,0,58,102,19,9,60,70,3,3,103,45,4,94,69,144,84,3,25,4,0,2,0,1,73,71,102,9,55,142,22,0,42,66,11,2,46,62,3,0,64,152,90,75,43,80,3,64,69,61,16,129,92,6,101,186,66,37,40,9,12,32,54,39,142

Radius of gyration: 19.38 Å; Cα contacts (8 Å, |Δi|>4): 629; chains: 1; bounding box: 48×50×52 Å

GO terms:
  GO:0005515 protein binding (F, IPI)
  GO:0022900 electron transport chain (P, IDA)
  GO:0050660 flavin adenine dinucleotide binding (F, TAS)
  GO:0050661 NADP binding (F, TAS)
  GO:0004324 ferredoxin-NADP+ reductase activity (F, TAS)

Secondary structure (DSSP, 8-state):
-----SBBTTB-EEEEEEEEEE-SPTT-SS-EEEEEEE-TTS-----TT-EEEEE-SSB-TTSPBPPPEEEEB-S-TTTTTTSSSEEEEEEEPPEE-SSSSSS-EE-HHHHHHHTPPTT-EEEEEEEE-SSSPPPS-TT-EEEEEEEGGGHHHHHHHHHHHH-HHHHHH-TT----S-EEEEEEESSGGG-TTHHHHHHHHHH-TTTEEEEEEETTT-B-TTSSBP-HHHHHHHTHHHHHHHHTSTTEEEEEEE-TTHHHHHHHHHHHHHHTTT--HHHHHHHHHHTT-EEEEE-